Protein AF-A0A538HNA0-F1 (afdb_monomer_lite)

Secondary structure (DSSP, 8-state):
--THHHHHHHHHHHHHHHHHHTT--HHHHH----TTS--HHHHHHHHHHHHIIIIIITTTPPPS-STTHHHH-SSSS-GGGGGGS-PPPHHHHHHHHHHHHHHHHHHHTTSPPPHHHHHHHHHHHHHHHHHHHHHHHHHT---S--PPPPP----SEEEE--EEEEES--STT--GGG-S-EEEEE--EEEESSPPP--

pLDDT: mean 91.96, std 9.0, range [50.69, 98.62]

Sequence (199 aa):
MSPSEPAVALERARRRTEELLERLSDDELTRQISPVQSPLVWDLAHIAHFEELWLVRQCGGPALRTDYDDLYDAFAPARPERGRLPLLPPRAARAYMRDVRDAVLSRGDGRSLDSALVAMVVQHELQHRETMAQTLALAGLPGPDPKRPPDVAASGSVRVGGGSFTLGGAGVWSYDNEQPAHNVDLRPFRLDRALVTNG

Structure (mmCIF, N/CA/C/O backbone):
data_AF-A0A538HNA0-F1
#
_entry.id   AF-A0A538HNA0-F1
#
loop_
_atom_site.group_PDB
_atom_site.id
_atom_site.type_symbol
_atom_site.label_atom_id
_atom_site.label_alt_id
_atom_site.label_comp_id
_atom_site.label_asym_id
_atom_site.label_entity_id
_atom_site.label_seq_id
_atom_site.pdbx_PDB_ins_code
_atom_site.Cartn_x
_atom_site.Cartn_y
_atom_site.Cartn_z
_atom_site.occupancy
_atom_site.B_iso_or_equiv
_atom_site.auth_seq_id
_atom_site.auth_comp_id
_atom_site.auth_asym_id
_atom_site.auth_atom_id
_atom_site.pdbx_PDB_model_num
ATOM 1 N N . MET A 1 1 ? 18.895 9.905 9.885 1.00 52.31 1 MET A N 1
ATOM 2 C CA . MET A 1 1 ? 18.856 8.475 9.534 1.00 52.31 1 MET A CA 1
ATOM 3 C C . MET A 1 1 ? 20.192 8.108 8.926 1.00 52.31 1 MET A C 1
ATOM 5 O O . MET A 1 1 ? 20.744 8.921 8.189 1.00 52.31 1 MET A O 1
ATOM 9 N N . SER A 1 2 ? 20.741 6.954 9.295 1.00 50.69 2 SER A N 1
ATOM 10 C CA . SER A 1 2 ? 21.923 6.409 8.616 1.00 50.69 2 SER A CA 1
ATOM 11 C C . SER A 1 2 ? 21.560 6.136 7.147 1.00 50.69 2 SER A C 1
ATOM 13 O O . SER A 1 2 ? 20.430 5.708 6.899 1.00 50.69 2 SER A O 1
ATOM 15 N N . PRO A 1 3 ? 22.473 6.319 6.175 1.00 54.56 3 PRO A N 1
ATOM 16 C CA . PRO A 1 3 ? 22.230 5.975 4.769 1.00 54.56 3 PRO A CA 1
ATOM 17 C C . PRO A 1 3 ? 21.716 4.538 4.552 1.00 54.56 3 PRO A C 1
ATOM 19 O O . PRO A 1 3 ? 21.047 4.268 3.561 1.00 54.56 3 PRO A O 1
ATOM 22 N N . SER A 1 4 ? 21.980 3.626 5.495 1.00 65.69 4 SER A N 1
ATOM 23 C CA . SER A 1 4 ? 21.542 2.226 5.454 1.00 65.69 4 SER A CA 1
ATOM 24 C C . SER A 1 4 ? 20.076 1.984 5.846 1.00 65.69 4 SER A C 1
ATOM 26 O O . SER A 1 4 ? 19.509 0.967 5.454 1.00 65.69 4 SER A O 1
ATOM 28 N N . GLU A 1 5 ? 19.428 2.878 6.599 1.00 79.25 5 GLU A N 1
ATOM 29 C CA . GLU A 1 5 ? 18.053 2.653 7.086 1.00 79.25 5 GLU A CA 1
ATOM 30 C C . GLU A 1 5 ? 16.990 2.640 5.963 1.00 79.25 5 GLU A C 1
ATOM 32 O O . GLU A 1 5 ? 16.146 1.738 5.971 1.00 79.25 5 GLU A O 1
ATOM 37 N N . PRO A 1 6 ? 17.025 3.553 4.966 1.00 85.38 6 PRO A N 1
ATOM 38 C CA . PRO A 1 6 ? 16.109 3.534 3.820 1.00 85.38 6 PRO A CA 1
ATOM 39 C C . PRO A 1 6 ? 16.191 2.248 2.985 1.00 85.38 6 PRO A C 1
ATOM 41 O O . PRO A 1 6 ? 15.161 1.651 2.668 1.00 85.38 6 PRO A O 1
ATOM 44 N N . ALA A 1 7 ? 17.409 1.794 2.670 1.00 87.75 7 ALA A N 1
ATOM 45 C CA . ALA A 1 7 ? 17.635 0.578 1.888 1.00 87.75 7 ALA A CA 1
ATOM 46 C C . ALA A 1 7 ? 17.083 -0.660 2.611 1.00 87.75 7 ALA A C 1
ATOM 48 O O . ALA A 1 7 ? 16.313 -1.429 2.036 1.00 87.75 7 ALA A O 1
ATOM 49 N N . VAL A 1 8 ? 17.366 -0.785 3.913 1.00 90.00 8 VAL A N 1
ATOM 50 C CA . VAL A 1 8 ? 16.848 -1.880 4.748 1.00 90.00 8 VAL A CA 1
ATOM 51 C C . VAL A 1 8 ? 15.315 -1.879 4.800 1.00 90.00 8 VAL A C 1
ATOM 53 O O . VAL A 1 8 ? 14.695 -2.947 4.787 1.00 90.00 8 VAL A O 1
ATOM 56 N N . ALA A 1 9 ? 14.674 -0.706 4.852 1.00 93.25 9 ALA A N 1
ATOM 57 C CA . ALA A 1 9 ? 13.215 -0.609 4.847 1.00 93.25 9 ALA A CA 1
ATOM 58 C C . ALA A 1 9 ? 12.607 -1.086 3.515 1.00 93.25 9 ALA A C 1
ATOM 60 O O . ALA A 1 9 ? 11.674 -1.895 3.530 1.00 93.25 9 ALA A O 1
ATOM 61 N N . LEU A 1 10 ? 13.173 -0.649 2.385 1.00 95.62 10 LEU A N 1
ATOM 62 C CA . LEU A 1 10 ? 12.769 -1.067 1.038 1.00 95.62 10 LEU A CA 1
ATOM 63 C C . LEU A 1 10 ? 12.961 -2.575 0.826 1.00 95.62 10 LEU A C 1
ATOM 65 O O . LEU A 1 10 ? 12.067 -3.262 0.326 1.00 95.62 10 LEU A O 1
ATOM 69 N N . GLU A 1 11 ? 14.110 -3.123 1.222 1.00 95.06 11 GLU A N 1
ATOM 70 C CA . GLU A 1 11 ? 14.390 -4.563 1.148 1.00 95.06 11 GLU A CA 1
ATOM 71 C C . GLU A 1 11 ? 13.411 -5.375 1.995 1.00 95.06 11 GLU A C 1
ATOM 73 O O . GLU A 1 11 ? 12.880 -6.391 1.545 1.00 95.06 11 GLU A O 1
ATOM 78 N N . ARG A 1 12 ? 13.120 -4.915 3.218 1.00 95.81 12 ARG A N 1
ATOM 79 C CA . ARG A 1 12 ? 12.166 -5.587 4.105 1.00 95.81 12 ARG A CA 1
ATOM 80 C C . ARG A 1 12 ? 10.750 -5.587 3.530 1.00 95.81 12 ARG A C 1
ATOM 82 O O . ARG A 1 12 ? 10.053 -6.588 3.705 1.00 95.81 12 ARG A O 1
ATOM 89 N N . ALA A 1 13 ? 10.314 -4.493 2.905 1.00 97.31 13 ALA A N 1
ATOM 90 C CA . ALA A 1 13 ? 9.019 -4.427 2.231 1.00 97.31 13 ALA A CA 1
ATOM 91 C C . ALA A 1 13 ? 8.968 -5.417 1.059 1.00 97.31 13 ALA A C 1
ATOM 93 O O . ALA A 1 13 ? 8.099 -6.291 1.050 1.00 97.31 13 ALA A O 1
ATOM 94 N N . ARG A 1 14 ? 9.977 -5.381 0.177 1.00 97.81 14 ARG A N 1
ATOM 95 C CA . ARG A 1 14 ? 10.075 -6.275 -0.985 1.00 97.81 14 ARG A CA 1
ATOM 96 C C . ARG A 1 14 ? 10.073 -7.744 -0.612 1.00 97.81 14 ARG A C 1
ATOM 98 O O . ARG A 1 14 ? 9.277 -8.512 -1.142 1.00 97.81 14 ARG A O 1
ATOM 105 N N . ARG A 1 15 ? 10.909 -8.127 0.353 1.00 96.69 15 ARG A N 1
ATOM 106 C CA . ARG A 1 15 ? 10.983 -9.514 0.814 1.00 96.69 15 ARG A CA 1
ATOM 107 C C . ARG A 1 15 ? 9.620 -10.009 1.303 1.00 96.69 15 ARG A C 1
ATOM 109 O O . ARG A 1 15 ? 9.205 -11.103 0.956 1.00 96.69 15 ARG A O 1
ATOM 116 N N . ARG A 1 16 ? 8.884 -9.182 2.052 1.00 95.38 16 ARG A N 1
ATOM 117 C CA . ARG A 1 16 ? 7.538 -9.521 2.544 1.00 95.38 16 ARG A CA 1
ATOM 118 C C . ARG A 1 16 ? 6.491 -9.647 1.437 1.00 95.38 16 ARG A C 1
ATOM 120 O O . ARG A 1 16 ? 5.514 -10.375 1.630 1.00 95.38 16 ARG A O 1
ATOM 127 N N . THR A 1 17 ? 6.644 -8.902 0.344 1.00 97.12 17 THR A N 1
ATOM 128 C CA . THR A 1 17 ? 5.817 -9.029 -0.863 1.00 97.12 17 THR A CA 1
ATOM 129 C C . THR A 1 17 ? 6.110 -10.345 -1.581 1.00 97.12 17 THR A C 1
ATOM 131 O O . THR A 1 17 ? 5.184 -11.073 -1.924 1.00 97.12 17 THR A O 1
ATOM 134 N N . GLU A 1 18 ? 7.387 -10.690 -1.753 1.00 95.75 18 GLU A N 1
ATOM 135 C CA . GLU A 1 18 ? 7.807 -11.934 -2.410 1.00 95.75 18 GLU A CA 1
ATOM 136 C C . GLU A 1 18 ? 7.424 -13.179 -1.597 1.00 95.75 18 GLU A C 1
ATOM 138 O O . GLU A 1 18 ? 6.819 -14.095 -2.150 1.00 95.75 18 GLU A O 1
ATOM 143 N N . GLU A 1 19 ? 7.675 -13.175 -0.282 1.00 95.00 19 GLU A N 1
ATOM 144 C CA . GLU A 1 19 ? 7.288 -14.244 0.658 1.00 95.00 19 GLU A CA 1
ATOM 145 C C . GLU A 1 19 ? 5.781 -14.560 0.586 1.00 95.00 19 GLU A C 1
ATOM 147 O O . GLU A 1 19 ? 5.378 -15.714 0.714 1.00 95.00 19 GLU A O 1
ATOM 152 N N . LEU A 1 20 ? 4.932 -13.546 0.365 1.00 95.25 20 LEU A N 1
ATOM 153 C CA . LEU A 1 20 ? 3.478 -13.725 0.270 1.00 95.25 20 LEU A CA 1
ATOM 154 C C . LEU A 1 20 ? 3.062 -14.533 -0.971 1.00 95.25 20 LEU A C 1
ATOM 156 O O . LEU A 1 20 ? 2.023 -15.186 -0.956 1.00 95.25 20 LEU A O 1
ATOM 160 N N . LEU A 1 21 ? 3.854 -14.471 -2.041 1.00 95.12 21 LEU A N 1
ATOM 161 C CA . LEU A 1 21 ? 3.502 -14.995 -3.362 1.00 95.12 21 LEU A CA 1
ATOM 162 C C . LEU A 1 21 ? 4.385 -16.168 -3.806 1.00 95.12 21 LEU A C 1
ATOM 164 O O . LEU A 1 21 ? 4.166 -16.722 -4.881 1.00 95.12 21 LEU A O 1
ATOM 168 N N . GLU A 1 22 ? 5.380 -16.546 -3.002 1.00 92.94 22 GLU A N 1
ATOM 169 C CA . GLU A 1 22 ? 6.375 -17.579 -3.318 1.00 92.94 22 GLU A CA 1
ATOM 170 C C . GLU A 1 22 ? 5.742 -18.936 -3.659 1.00 92.94 22 GLU A C 1
ATOM 172 O O . GLU A 1 22 ? 6.232 -19.655 -4.526 1.00 92.94 22 GLU A O 1
ATOM 177 N N . ARG A 1 23 ? 4.630 -19.280 -2.997 1.00 91.81 23 ARG A N 1
ATOM 178 C CA . ARG A 1 23 ? 3.960 -20.584 -3.136 1.00 91.81 23 ARG A CA 1
ATOM 179 C C . ARG A 1 23 ? 2.958 -20.655 -4.290 1.00 91.81 23 ARG A C 1
ATOM 181 O O . ARG A 1 23 ? 2.337 -21.699 -4.461 1.00 91.81 23 ARG A O 1
ATOM 188 N N . LEU A 1 24 ? 2.765 -19.565 -5.030 1.00 95.62 24 LEU A N 1
ATOM 189 C CA . LEU A 1 24 ? 1.743 -19.473 -6.070 1.00 95.62 24 LEU A CA 1
ATOM 190 C C . LEU A 1 24 ? 2.321 -19.784 -7.449 1.00 95.62 24 LEU A C 1
ATOM 192 O O . LEU A 1 24 ? 3.428 -19.366 -7.797 1.00 95.62 24 LEU A O 1
ATOM 196 N N . SER A 1 25 ? 1.530 -20.487 -8.247 1.00 96.19 25 SER A N 1
ATOM 197 C CA . SER A 1 25 ? 1.778 -20.721 -9.666 1.00 96.19 25 SER A CA 1
ATOM 198 C C . SER A 1 25 ? 1.574 -19.453 -10.502 1.00 96.19 25 SER A C 1
ATOM 200 O O . SER A 1 25 ? 0.893 -18.508 -10.100 1.00 96.19 25 SER A O 1
ATOM 202 N N . ASP A 1 26 ? 2.125 -19.445 -11.716 1.00 96.88 26 ASP A N 1
ATOM 203 C CA . ASP A 1 26 ? 1.940 -18.329 -12.648 1.00 96.88 26 ASP A CA 1
ATOM 204 C C . ASP A 1 26 ? 0.460 -18.131 -13.038 1.00 96.88 26 ASP A C 1
ATOM 206 O O . ASP A 1 26 ? 0.007 -16.992 -13.184 1.00 96.88 26 ASP A O 1
ATOM 210 N N . ASP A 1 27 ? -0.323 -19.212 -13.124 1.00 96.38 27 ASP A N 1
ATOM 211 C CA . ASP A 1 27 ? -1.769 -19.153 -13.383 1.00 96.38 27 ASP A CA 1
ATOM 212 C C . ASP A 1 27 ? -2.524 -18.473 -12.230 1.00 96.38 27 ASP A C 1
ATOM 214 O O . ASP A 1 27 ? -3.411 -17.647 -12.452 1.00 96.38 27 ASP A O 1
ATOM 218 N N . GLU A 1 28 ? -2.149 -18.760 -10.980 1.00 96.75 28 GLU A N 1
ATOM 219 C CA . GLU A 1 28 ? -2.733 -18.100 -9.805 1.00 96.75 28 GLU A CA 1
ATOM 220 C C . GLU A 1 28 ? -2.367 -16.613 -9.740 1.00 96.75 28 GLU A C 1
ATOM 222 O O . GLU A 1 28 ? -3.200 -15.792 -9.357 1.00 96.75 28 GLU A O 1
ATOM 227 N N . LEU A 1 29 ? -1.151 -16.243 -10.156 1.00 97.50 29 LEU A N 1
ATOM 228 C CA . LEU A 1 29 ? -0.700 -14.848 -10.171 1.00 97.50 29 LEU A CA 1
ATOM 229 C C . LEU A 1 29 ? -1.386 -14.007 -11.254 1.00 97.50 29 LEU A C 1
ATOM 231 O O . LEU A 1 29 ? -1.581 -12.801 -11.075 1.00 97.50 29 LEU A O 1
ATOM 235 N N . THR A 1 30 ? -1.728 -14.624 -12.383 1.00 97.06 30 THR A N 1
ATOM 236 C CA . THR A 1 30 ? -2.293 -13.939 -13.558 1.00 97.06 30 THR A CA 1
ATOM 237 C C . THR A 1 30 ? -3.818 -13.904 -13.561 1.00 97.06 30 THR A C 1
ATOM 239 O O . THR A 1 30 ? -4.418 -13.037 -14.201 1.00 97.06 30 THR A O 1
ATOM 242 N N . ARG A 1 31 ? -4.474 -14.800 -12.820 1.00 95.88 31 ARG A N 1
ATOM 243 C CA . ARG A 1 31 ? -5.933 -14.866 -12.754 1.00 95.88 31 ARG A CA 1
ATOM 244 C C . ARG A 1 31 ? -6.526 -13.706 -11.949 1.00 95.88 31 ARG A C 1
ATOM 246 O O . ARG A 1 31 ? -6.177 -13.468 -10.796 1.00 95.88 31 ARG A O 1
ATOM 253 N N . GLN A 1 32 ? -7.541 -13.054 -12.516 1.00 96.94 32 GLN A N 1
ATOM 254 C CA . GLN A 1 32 ? -8.404 -12.150 -11.759 1.00 96.94 32 GLN A CA 1
ATOM 255 C C . GLN A 1 32 ? -9.461 -12.948 -10.984 1.00 96.94 32 GLN A C 1
ATOM 257 O O . GLN A 1 32 ? -10.380 -13.520 -11.567 1.00 96.94 32 GLN A O 1
ATOM 262 N N . ILE A 1 33 ? -9.326 -12.996 -9.659 1.00 94.56 33 ILE A N 1
ATOM 263 C CA . ILE A 1 33 ? -10.219 -13.766 -8.777 1.00 94.56 33 ILE A CA 1
ATOM 264 C C . ILE A 1 33 ? -11.566 -13.066 -8.570 1.00 94.56 33 ILE A C 1
ATOM 266 O O . ILE A 1 33 ? -12.606 -13.719 -8.510 1.00 94.56 33 ILE A O 1
ATOM 270 N N . SER A 1 34 ? -11.545 -11.739 -8.449 1.00 94.94 34 SER A N 1
ATOM 271 C CA . SER A 1 34 ? -12.705 -10.915 -8.113 1.00 94.94 34 SER A CA 1
ATOM 272 C C . SER A 1 34 ? -12.667 -9.610 -8.911 1.00 94.94 34 SER A C 1
ATOM 274 O O . SER A 1 34 ? -11.585 -9.046 -9.060 1.00 94.94 34 SER A O 1
ATOM 276 N N . PRO A 1 35 ? -13.809 -9.077 -9.388 1.00 94.75 35 PRO A N 1
ATOM 277 C CA . PRO A 1 35 ? -13.839 -7.815 -10.134 1.00 94.75 35 PRO A CA 1
ATOM 278 C C . PRO A 1 35 ? -13.400 -6.607 -9.293 1.00 94.75 35 PRO A C 1
ATOM 280 O O . PRO A 1 35 ? -12.994 -5.588 -9.846 1.00 94.75 35 PRO A O 1
ATOM 283 N N . VAL A 1 36 ? -13.455 -6.707 -7.960 1.00 95.25 36 VAL A N 1
ATOM 284 C CA . VAL A 1 36 ? -12.986 -5.644 -7.056 1.00 95.25 36 VAL A CA 1
ATOM 285 C C . VAL A 1 36 ? -11.508 -5.777 -6.687 1.00 95.25 36 VAL A C 1
ATOM 287 O O . VAL A 1 36 ? -11.011 -4.948 -5.932 1.00 95.25 36 VAL A O 1
ATOM 290 N N . GLN A 1 37 ? -10.795 -6.780 -7.206 1.00 96.94 37 GLN A N 1
ATOM 291 C CA . GLN A 1 37 ? -9.358 -6.981 -7.000 1.00 96.94 37 GLN A CA 1
ATOM 292 C C . GLN A 1 37 ? -8.627 -7.082 -8.343 1.00 96.94 37 GLN A C 1
ATOM 294 O O . GLN A 1 37 ? -9.211 -7.475 -9.355 1.00 96.94 37 GLN A O 1
ATOM 299 N N . SER A 1 38 ? -7.345 -6.725 -8.366 1.00 97.56 38 SER A N 1
ATOM 300 C CA . SER A 1 38 ? -6.492 -6.943 -9.540 1.00 97.56 38 SER A CA 1
ATOM 301 C C . SER A 1 38 ? -5.985 -8.395 -9.572 1.00 97.56 38 SER A C 1
ATOM 303 O O . SER A 1 38 ? -5.963 -9.058 -8.531 1.00 97.56 38 SER A O 1
ATOM 305 N N . PRO A 1 39 ? -5.533 -8.907 -10.731 1.00 97.94 39 PRO A N 1
ATOM 306 C CA . PRO A 1 39 ? -4.567 -10.004 -10.747 1.00 97.94 39 PRO A CA 1
ATOM 307 C C . PRO A 1 39 ? -3.339 -9.660 -9.896 1.00 97.94 39 PRO A C 1
ATOM 309 O O . PRO A 1 39 ? -2.845 -8.536 -9.972 1.00 97.94 39 PRO A O 1
ATOM 312 N N . LEU A 1 40 ? -2.798 -10.621 -9.146 1.00 98.06 40 LEU A N 1
ATOM 313 C CA . LEU A 1 40 ? -1.645 -10.391 -8.258 1.00 98.06 40 LEU A CA 1
ATOM 314 C C . LEU A 1 40 ? -0.408 -9.898 -9.029 1.00 98.06 40 LEU A C 1
ATOM 316 O O . LEU A 1 40 ? 0.369 -9.088 -8.530 1.00 98.06 40 LEU A O 1
ATOM 320 N N . VAL A 1 41 ? -0.239 -10.347 -10.277 1.00 98.12 41 VAL A N 1
ATOM 321 C CA . VAL A 1 41 ? 0.841 -9.879 -11.157 1.00 98.12 41 VAL A CA 1
ATOM 322 C C . VAL A 1 41 ? 0.702 -8.401 -11.543 1.00 98.12 41 VAL A C 1
ATOM 324 O O . VAL A 1 41 ? 1.714 -7.741 -11.780 1.00 98.12 41 VAL A O 1
ATOM 327 N N . TRP A 1 42 ? -0.525 -7.862 -11.572 1.00 98.38 42 TRP A N 1
ATOM 328 C CA . TRP A 1 42 ? -0.745 -6.429 -11.767 1.00 98.38 42 TRP A CA 1
ATOM 329 C C . TRP A 1 42 ? -0.227 -5.651 -10.557 1.00 98.38 42 TRP A C 1
ATOM 331 O O . TRP A 1 42 ? 0.510 -4.690 -10.744 1.00 98.38 42 TRP A O 1
ATOM 341 N N . ASP A 1 43 ? -0.532 -6.098 -9.331 1.00 98.31 43 ASP A N 1
ATOM 342 C CA . ASP A 1 43 ? -0.032 -5.459 -8.106 1.00 98.31 43 ASP A CA 1
ATOM 343 C C . ASP A 1 43 ? 1.506 -5.491 -8.031 1.00 98.31 43 ASP A C 1
ATOM 345 O O . ASP A 1 43 ? 2.116 -4.476 -7.707 1.00 98.31 43 ASP A O 1
ATOM 349 N N . LEU A 1 44 ? 2.154 -6.603 -8.410 1.00 97.88 44 LEU A N 1
ATOM 350 C CA . LEU A 1 44 ? 3.623 -6.699 -8.467 1.00 97.88 44 LEU A CA 1
ATOM 351 C C . LEU A 1 44 ? 4.255 -5.657 -9.398 1.00 97.88 44 LEU A C 1
ATOM 353 O O . LEU A 1 44 ? 5.199 -4.960 -9.020 1.00 97.88 44 LEU A O 1
ATOM 357 N N . ALA A 1 45 ? 3.748 -5.563 -10.626 1.00 98.00 45 ALA A N 1
ATOM 358 C CA . ALA A 1 45 ? 4.269 -4.618 -11.604 1.00 98.00 45 ALA A CA 1
ATOM 359 C C . ALA A 1 45 ? 3.909 -3.166 -11.249 1.00 98.00 45 ALA A C 1
ATOM 361 O O . ALA A 1 45 ? 4.730 -2.275 -11.450 1.00 98.00 45 ALA A O 1
ATOM 362 N N . HIS A 1 46 ? 2.740 -2.934 -10.646 1.00 98.44 46 HIS A N 1
ATOM 363 C CA . HIS A 1 46 ? 2.342 -1.627 -10.128 1.00 98.44 46 HIS A CA 1
ATOM 364 C C . HIS A 1 46 ? 3.247 -1.147 -8.986 1.00 98.44 46 HIS A C 1
ATOM 366 O O . HIS A 1 46 ? 3.652 0.011 -8.981 1.00 98.44 46 HIS A O 1
ATOM 372 N N . ILE A 1 47 ? 3.626 -2.026 -8.053 1.00 98.56 47 ILE A N 1
ATOM 373 C CA . ILE A 1 47 ? 4.597 -1.701 -6.996 1.00 98.56 47 ILE A CA 1
ATOM 374 C C . ILE A 1 47 ? 5.925 -1.230 -7.608 1.00 98.56 47 ILE A C 1
ATOM 376 O O . ILE A 1 47 ? 6.466 -0.210 -7.185 1.00 98.56 47 ILE A O 1
ATOM 380 N N . ALA A 1 48 ? 6.441 -1.944 -8.616 1.00 98.00 48 ALA A N 1
ATOM 381 C CA . ALA A 1 48 ? 7.664 -1.540 -9.314 1.00 98.00 48 ALA A CA 1
ATOM 382 C C . ALA A 1 48 ? 7.505 -0.189 -10.021 1.00 98.00 48 ALA A C 1
ATOM 384 O O . ALA A 1 48 ? 8.368 0.675 -9.895 1.00 98.00 48 ALA A O 1
ATOM 385 N N . HIS A 1 49 ? 6.391 0.003 -10.727 1.00 98.00 49 HIS A N 1
ATOM 386 C CA . HIS A 1 49 ? 6.096 1.239 -11.445 1.00 98.00 49 HIS A CA 1
ATOM 387 C C . HIS A 1 49 ? 6.006 2.449 -10.511 1.00 98.00 49 HIS A C 1
ATOM 389 O O . HIS A 1 49 ? 6.619 3.484 -10.774 1.00 98.00 49 HIS A O 1
ATOM 395 N N . PHE A 1 50 ? 5.332 2.297 -9.370 1.00 98.19 50 PHE A N 1
ATOM 396 C CA . PHE A 1 50 ? 5.243 3.337 -8.350 1.00 98.19 50 PHE A CA 1
ATOM 397 C C . PHE A 1 50 ? 6.615 3.650 -7.730 1.00 98.19 50 PHE A C 1
ATOM 399 O O . PHE A 1 50 ? 6.981 4.818 -7.589 1.00 98.19 50 PHE A O 1
ATOM 406 N N . GLU A 1 51 ? 7.413 2.628 -7.400 1.00 98.06 51 GLU A N 1
ATOM 407 C CA . GLU A 1 51 ? 8.779 2.813 -6.892 1.00 98.06 51 GLU A CA 1
ATOM 408 C C . GLU A 1 51 ? 9.672 3.551 -7.908 1.00 98.06 51 GLU A C 1
ATOM 410 O O . GLU A 1 51 ? 10.377 4.494 -7.538 1.00 98.06 51 GLU A O 1
ATOM 415 N N . GLU A 1 52 ? 9.601 3.185 -9.191 1.00 96.69 52 GLU A N 1
ATOM 416 C CA . GLU A 1 52 ? 10.320 3.866 -10.272 1.00 96.69 52 GLU A CA 1
ATOM 417 C C . GLU A 1 52 ? 9.911 5.338 -10.373 1.00 96.69 52 GLU A C 1
ATOM 419 O O . GLU A 1 52 ? 10.768 6.229 -10.419 1.00 96.69 52 GLU A O 1
ATOM 424 N N . 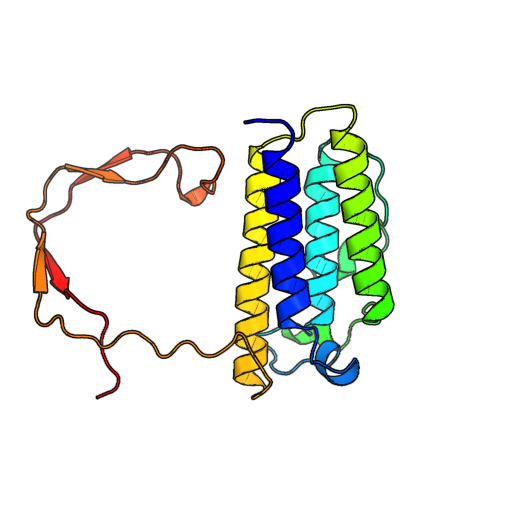LEU A 1 53 ? 8.603 5.603 -10.395 1.00 96.06 53 LEU A N 1
ATOM 425 C CA . LEU A 1 53 ? 8.061 6.948 -10.525 1.00 96.06 53 LEU A CA 1
ATOM 426 C C . LEU A 1 53 ? 8.617 7.877 -9.441 1.00 96.06 53 LEU A C 1
ATOM 428 O O . LEU A 1 53 ? 9.113 8.964 -9.749 1.00 96.06 53 LEU A O 1
ATOM 432 N N . TRP A 1 54 ? 8.590 7.433 -8.185 1.00 96.12 54 TRP A N 1
ATOM 433 C CA . TRP A 1 54 ? 8.908 8.297 -7.050 1.00 96.12 54 TRP A CA 1
ATOM 434 C C . TRP A 1 54 ? 10.380 8.301 -6.651 1.00 96.12 54 TRP A C 1
ATOM 436 O O . TRP A 1 54 ? 10.886 9.351 -6.264 1.00 96.12 54 TRP A O 1
ATOM 446 N N . LEU A 1 55 ? 11.094 7.176 -6.753 1.00 95.31 55 LEU A N 1
ATOM 447 C CA . LEU A 1 55 ? 12.491 7.096 -6.303 1.00 95.31 55 LEU A CA 1
ATOM 448 C C . LEU A 1 55 ? 13.512 7.195 -7.438 1.00 95.31 55 LEU A C 1
ATOM 450 O O . LEU A 1 55 ? 14.671 7.539 -7.178 1.00 95.31 55 LEU A O 1
ATOM 454 N N . VAL A 1 56 ? 13.098 6.983 -8.690 1.00 94.19 56 VAL A N 1
ATOM 455 C CA . VAL A 1 56 ? 13.963 7.169 -9.862 1.00 94.19 56 VAL A CA 1
ATOM 456 C C . VAL A 1 56 ? 13.604 8.460 -10.588 1.00 94.19 56 VAL A C 1
ATOM 458 O O . VAL A 1 56 ? 14.397 9.407 -10.564 1.00 94.19 56 VAL A O 1
ATOM 461 N N . ARG A 1 57 ? 12.413 8.525 -11.197 1.00 93.81 57 ARG A N 1
ATOM 462 C CA . ARG A 1 57 ? 12.018 9.608 -12.115 1.00 93.81 57 ARG A CA 1
ATOM 463 C C . ARG A 1 57 ? 11.895 10.947 -11.395 1.00 93.81 57 ARG A C 1
ATOM 465 O O . ARG A 1 57 ? 12.567 11.904 -11.777 1.00 93.81 57 ARG A O 1
ATOM 472 N N . GLN A 1 58 ? 11.130 11.005 -10.305 1.00 92.44 58 GLN A N 1
ATOM 473 C CA . GLN A 1 58 ? 10.941 12.245 -9.543 1.00 92.44 58 GLN A CA 1
ATOM 474 C C . GLN A 1 58 ? 12.235 12.743 -8.876 1.00 92.44 58 GLN A C 1
ATOM 476 O O . GLN A 1 58 ? 12.408 13.938 -8.642 1.00 92.44 58 GLN A O 1
ATOM 481 N N . CYS A 1 59 ? 13.200 11.848 -8.657 1.00 89.12 59 CYS A N 1
ATOM 482 C CA . CYS A 1 59 ? 14.539 12.187 -8.175 1.00 89.12 59 CYS A CA 1
ATOM 483 C C . CYS A 1 59 ? 15.505 12.634 -9.298 1.00 89.12 59 CYS A C 1
ATOM 485 O O . CYS A 1 59 ? 16.706 12.804 -9.048 1.00 89.12 59 CYS A O 1
ATOM 487 N N . GLY A 1 60 ? 15.025 12.793 -10.537 1.00 88.75 60 GLY A N 1
ATOM 488 C CA . GLY A 1 60 ? 15.803 13.220 -11.706 1.00 88.75 60 GLY A CA 1
ATOM 489 C C . GLY A 1 60 ? 16.595 12.102 -12.394 1.00 88.75 60 GLY A C 1
ATOM 490 O O . GLY A 1 60 ? 17.584 12.382 -13.069 1.00 88.75 60 GLY A O 1
ATOM 491 N N . GLY A 1 61 ? 16.244 10.835 -12.164 1.00 88.94 61 GLY A N 1
ATOM 492 C CA . GLY A 1 61 ? 16.762 9.694 -12.925 1.00 88.94 61 GLY A CA 1
ATOM 493 C C . GLY A 1 61 ? 16.001 9.476 -14.241 1.00 88.94 61 GLY A C 1
ATOM 494 O O . GLY A 1 61 ? 14.874 9.954 -14.380 1.00 88.94 61 GLY A O 1
ATOM 495 N N . PRO A 1 62 ? 16.594 8.761 -15.215 1.00 92.31 62 PRO A N 1
ATOM 496 C CA . PRO A 1 62 ? 15.885 8.382 -16.432 1.00 92.31 62 PRO A CA 1
ATOM 497 C C . PRO A 1 62 ? 14.780 7.368 -16.110 1.00 92.31 62 PRO A C 1
ATOM 499 O O . PRO A 1 62 ? 14.952 6.525 -15.232 1.00 92.31 62 PRO A O 1
ATOM 502 N N . ALA A 1 63 ? 13.665 7.435 -16.838 1.00 92.69 63 ALA A N 1
ATOM 503 C CA . ALA A 1 63 ? 12.665 6.374 -16.798 1.00 92.69 63 ALA A CA 1
ATOM 504 C C . ALA A 1 63 ? 13.276 5.070 -17.334 1.00 92.69 63 ALA A C 1
ATOM 506 O O . ALA A 1 63 ? 13.959 5.078 -18.362 1.00 92.69 63 ALA A O 1
ATOM 507 N N . LEU A 1 64 ? 13.028 3.965 -16.637 1.00 93.50 64 LEU A N 1
ATOM 508 C CA . LEU A 1 64 ? 13.390 2.623 -17.074 1.00 93.50 64 LEU A CA 1
ATOM 509 C C . LEU A 1 64 ? 12.367 2.125 -18.093 1.00 93.50 64 LEU A C 1
ATOM 511 O O . LEU A 1 64 ? 12.766 1.556 -19.109 1.00 93.50 64 LEU A O 1
ATOM 515 N N . ARG A 1 65 ? 11.066 2.327 -17.826 1.00 89.12 65 ARG A N 1
ATOM 516 C CA . ARG A 1 65 ? 9.963 1.842 -18.672 1.00 89.12 65 ARG A CA 1
ATOM 517 C C . ARG A 1 65 ? 8.809 2.836 -18.724 1.00 89.12 65 ARG A C 1
ATOM 519 O O . ARG A 1 65 ? 8.038 2.958 -17.783 1.00 89.12 65 ARG A O 1
ATOM 526 N N . THR A 1 66 ? 8.663 3.520 -19.856 1.00 90.94 66 THR A N 1
ATOM 527 C CA . THR A 1 66 ? 7.530 4.428 -20.108 1.00 90.94 66 THR A CA 1
ATOM 528 C C . THR A 1 66 ? 6.353 3.734 -20.787 1.00 90.94 66 THR A C 1
ATOM 530 O O . THR A 1 66 ? 5.225 4.198 -20.693 1.00 90.94 66 THR A O 1
ATOM 533 N N . ASP A 1 67 ? 6.582 2.595 -21.441 1.00 91.25 67 ASP A N 1
ATOM 534 C CA . ASP A 1 67 ? 5.549 1.770 -22.084 1.00 91.25 67 ASP A CA 1
ATOM 535 C C . ASP A 1 67 ? 4.603 1.079 -21.083 1.00 91.25 67 ASP A C 1
ATOM 537 O O . ASP A 1 67 ? 3.633 0.433 -21.470 1.00 91.25 67 ASP A O 1
ATOM 541 N N . TYR A 1 68 ? 4.885 1.231 -19.792 1.00 91.88 68 TYR A N 1
ATOM 542 C CA . TYR A 1 68 ? 4.124 0.707 -18.664 1.00 91.88 68 TYR A CA 1
ATOM 543 C C . TYR A 1 68 ? 3.236 1.750 -17.983 1.00 91.88 68 TYR A C 1
ATOM 545 O O . TYR A 1 68 ? 2.399 1.361 -17.166 1.00 91.88 68 TYR A O 1
ATOM 553 N N . ASP A 1 69 ? 3.390 3.034 -18.332 1.00 91.81 69 ASP A N 1
ATOM 554 C CA . ASP A 1 69 ? 2.739 4.149 -17.638 1.00 91.81 69 ASP A CA 1
ATOM 555 C C . ASP A 1 69 ? 1.213 3.996 -17.626 1.00 91.81 69 ASP A C 1
ATOM 557 O O . ASP A 1 69 ? 0.619 4.059 -16.559 1.00 91.81 69 ASP A O 1
ATOM 561 N N . ASP A 1 70 ? 0.585 3.661 -18.755 1.00 91.94 70 ASP A N 1
ATOM 562 C CA . ASP A 1 70 ? -0.877 3.494 -18.811 1.00 91.94 70 ASP A CA 1
ATOM 563 C C . ASP A 1 70 ? -1.361 2.155 -18.223 1.00 91.94 70 ASP A C 1
ATOM 565 O O . ASP A 1 70 ? -2.486 2.038 -17.734 1.00 91.94 70 ASP A O 1
ATOM 569 N N . LEU A 1 71 ? -0.524 1.114 -18.288 1.00 92.75 71 LEU A N 1
ATOM 570 C CA . LEU A 1 71 ? -0.903 -0.256 -17.923 1.00 92.75 71 LEU A CA 1
ATOM 571 C C . LEU A 1 71 ? -0.965 -0.452 -16.404 1.00 92.75 71 LEU A C 1
ATOM 573 O O . LEU A 1 71 ? -1.810 -1.198 -15.892 1.00 92.75 71 LEU A O 1
ATOM 577 N N . TYR A 1 72 ? -0.045 0.208 -15.703 1.00 95.56 72 TYR A N 1
ATOM 578 C CA . TYR A 1 72 ? 0.130 0.098 -14.262 1.00 95.56 72 TYR A CA 1
ATOM 579 C C . TYR A 1 72 ? -0.167 1.400 -13.522 1.00 95.56 72 TYR A C 1
ATOM 581 O O . TYR A 1 72 ? 0.028 1.450 -12.312 1.00 95.56 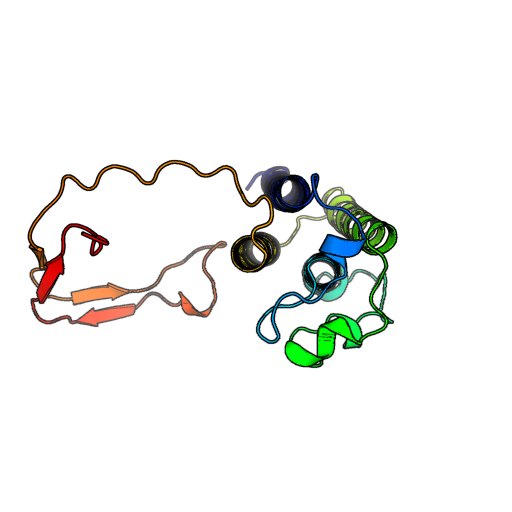72 TYR A O 1
ATOM 589 N N . ASP A 1 73 ? -0.720 2.417 -14.184 1.00 91.62 73 ASP A N 1
ATOM 590 C CA . ASP A 1 73 ? -1.388 3.510 -13.483 1.00 91.62 73 ASP A CA 1
ATOM 591 C C . ASP A 1 73 ? -2.582 2.953 -12.688 1.00 91.62 73 ASP A C 1
ATOM 593 O O . ASP A 1 73 ? -3.411 2.206 -13.205 1.00 91.62 73 ASP A O 1
ATOM 597 N N . ALA A 1 74 ? -2.693 3.293 -11.405 1.00 79.88 74 ALA A N 1
ATOM 598 C CA . ALA A 1 74 ? -3.833 2.876 -10.596 1.00 79.88 74 ALA A CA 1
ATOM 599 C C . ALA A 1 74 ? -5.144 3.582 -10.994 1.00 79.88 74 ALA A C 1
ATOM 601 O O . ALA A 1 74 ? -6.214 3.053 -10.673 1.00 79.88 74 ALA A O 1
ATOM 602 N N . PHE A 1 75 ? -5.070 4.734 -11.671 1.00 82.38 75 PHE A N 1
ATOM 603 C CA . PHE A 1 75 ? -6.216 5.569 -12.035 1.00 82.38 75 PHE A CA 1
ATOM 604 C C . PHE A 1 75 ? -6.796 5.269 -13.420 1.00 82.38 75 PHE A C 1
ATOM 606 O O . PHE A 1 75 ? -7.980 5.535 -13.626 1.00 82.38 75 PHE A O 1
ATOM 613 N N . ALA A 1 76 ? -6.013 4.718 -14.354 1.00 83.69 76 ALA A N 1
ATOM 614 C CA . ALA A 1 76 ? -6.473 4.516 -15.729 1.00 83.69 76 ALA A CA 1
ATOM 615 C C . ALA A 1 76 ? -7.278 3.212 -15.926 1.00 83.69 76 ALA A C 1
ATOM 617 O O . ALA A 1 76 ? -8.452 3.297 -16.296 1.00 83.69 76 ALA A O 1
ATOM 618 N N . PRO A 1 77 ? -6.752 2.003 -15.646 1.00 87.44 77 PRO A N 1
ATOM 619 C CA . PRO A 1 77 ? -7.508 0.773 -15.800 1.00 87.44 77 PRO A CA 1
ATOM 620 C C . PRO A 1 77 ? -8.330 0.494 -14.541 1.00 87.44 77 PRO A C 1
ATOM 622 O O . PRO A 1 77 ? -7.792 0.227 -13.451 1.00 87.44 77 PRO A O 1
ATOM 625 N N . ALA A 1 78 ? -9.654 0.475 -14.701 1.00 92.44 78 ALA A N 1
ATOM 626 C CA . ALA A 1 78 ? -10.562 0.079 -13.636 1.00 92.44 78 ALA A CA 1
ATOM 627 C C . ALA A 1 78 ? -10.271 -1.367 -13.204 1.00 92.44 78 ALA A C 1
ATOM 629 O O . ALA A 1 78 ? -9.984 -2.233 -14.033 1.00 92.44 78 ALA A O 1
ATOM 630 N N . ARG A 1 79 ? -10.377 -1.665 -11.899 1.00 93.94 79 ARG A N 1
ATOM 631 C CA . ARG A 1 79 ? -10.077 -3.011 -11.368 1.00 93.94 79 ARG A CA 1
ATOM 632 C C . ARG A 1 79 ? -10.737 -4.151 -12.163 1.00 93.94 79 ARG A C 1
ATOM 634 O O . ARG A 1 79 ? -9.999 -5.066 -12.523 1.00 93.94 79 ARG A O 1
ATOM 641 N N . PRO A 1 80 ? -12.035 -4.099 -12.531 1.00 96.00 80 PRO A N 1
ATOM 642 C CA . PRO A 1 80 ? -12.687 -5.180 -13.281 1.00 96.00 80 PRO A CA 1
ATOM 643 C C . PRO A 1 80 ? -12.092 -5.467 -14.668 1.00 96.00 80 PRO A C 1
ATOM 645 O O . PRO A 1 80 ? -12.363 -6.518 -15.243 1.00 96.00 80 PRO A O 1
ATOM 648 N N . GLU A 1 81 ? -11.315 -4.539 -15.227 1.00 94.44 81 GLU A N 1
ATOM 649 C CA . GLU A 1 81 ? -10.748 -4.636 -16.575 1.00 94.44 81 GLU A CA 1
ATOM 650 C C . GLU A 1 81 ? -9.323 -5.198 -16.566 1.00 94.44 81 GLU A C 1
ATOM 652 O O . GLU A 1 81 ? -8.865 -5.735 -17.575 1.00 94.44 81 GLU A O 1
ATOM 657 N N . ARG A 1 82 ? -8.634 -5.136 -15.417 1.00 95.56 82 ARG A N 1
ATOM 658 C CA . ARG A 1 82 ? -7.203 -5.456 -15.292 1.00 95.56 82 ARG A CA 1
ATOM 659 C C . ARG A 1 82 ? -6.849 -6.874 -15.726 1.00 95.56 82 ARG A C 1
ATOM 661 O O . ARG A 1 82 ? -5.786 -7.072 -16.300 1.00 95.56 82 ARG A O 1
ATOM 668 N N . GLY A 1 83 ? -7.739 -7.848 -15.524 1.00 92.62 83 GLY A N 1
ATOM 669 C CA . GLY A 1 83 ? -7.528 -9.232 -15.962 1.00 92.62 83 GLY A CA 1
ATOM 670 C C . GLY A 1 83 ? -7.543 -9.449 -17.479 1.00 92.62 83 GLY A C 1
ATOM 671 O O . GLY A 1 83 ? -7.210 -10.541 -17.928 1.00 92.62 83 GLY A O 1
ATOM 672 N N . ARG A 1 84 ? -7.940 -8.446 -18.273 1.00 94.25 84 ARG A N 1
ATOM 673 C CA . ARG A 1 84 ? -7.995 -8.517 -19.748 1.00 94.25 84 ARG A CA 1
ATOM 674 C C . ARG A 1 84 ? -6.869 -7.746 -20.429 1.00 94.25 84 ARG A C 1
ATOM 676 O O . ARG A 1 84 ? -6.778 -7.758 -21.655 1.00 94.25 84 ARG A O 1
ATOM 683 N N . LEU A 1 85 ? -6.057 -7.040 -19.650 1.00 94.50 85 LEU A N 1
ATOM 684 C CA . LEU A 1 85 ? -4.965 -6.231 -20.166 1.00 94.50 85 LEU A CA 1
ATOM 685 C C . LEU A 1 85 ? -3.783 -7.124 -20.576 1.00 94.50 85 LEU A C 1
ATOM 687 O O . LEU A 1 85 ? -3.633 -8.226 -20.042 1.00 94.50 85 LEU A O 1
ATOM 691 N N . PRO A 1 86 ? -2.913 -6.661 -21.490 1.00 94.94 86 PRO A N 1
ATOM 692 C CA . PRO A 1 86 ? -1.685 -7.364 -21.855 1.00 94.94 86 PRO A CA 1
ATOM 693 C C . PRO A 1 86 ? -0.628 -7.223 -20.745 1.00 94.94 86 PRO A C 1
ATOM 695 O O . PRO A 1 86 ? 0.396 -6.565 -20.915 1.00 94.94 86 PRO A O 1
ATOM 698 N N . LEU A 1 87 ? -0.906 -7.805 -19.576 1.00 95.94 87 LEU A N 1
ATOM 699 C CA . LEU A 1 87 ? -0.044 -7.731 -18.400 1.00 95.94 87 LEU A CA 1
ATOM 700 C C . LEU A 1 87 ? 1.287 -8.448 -18.632 1.00 95.94 87 LEU A C 1
ATOM 702 O O . LEU A 1 87 ? 1.362 -9.458 -19.335 1.00 95.94 87 LEU A O 1
ATOM 706 N N . LEU A 1 88 ? 2.332 -7.973 -17.958 1.00 97.06 88 LEU A N 1
ATOM 707 C CA . LEU A 1 88 ? 3.583 -8.707 -17.857 1.00 97.06 88 LEU A CA 1
ATOM 708 C C . LEU A 1 88 ? 3.362 -10.111 -17.289 1.00 97.06 88 LEU A C 1
ATOM 710 O O . LEU A 1 88 ? 2.668 -10.260 -16.280 1.00 97.06 88 LEU A O 1
ATOM 714 N N . PRO A 1 89 ? 4.018 -11.139 -17.857 1.00 97.38 89 PRO A N 1
ATOM 715 C CA . PRO A 1 89 ? 4.052 -12.444 -17.222 1.00 97.38 89 PRO A CA 1
ATOM 716 C C . PRO A 1 89 ? 4.815 -12.359 -15.886 1.00 97.38 89 PRO A C 1
ATOM 718 O O . PRO A 1 89 ? 5.727 -11.531 -15.752 1.00 97.38 89 PRO A O 1
ATOM 721 N N . PRO A 1 90 ? 4.535 -13.241 -14.908 1.00 97.75 90 PRO A N 1
ATOM 722 C CA . PRO A 1 90 ? 5.103 -13.151 -13.559 1.00 97.75 90 PRO A CA 1
ATOM 723 C C . PRO A 1 90 ? 6.632 -13.050 -13.507 1.00 97.75 90 PRO A C 1
ATOM 725 O O . PRO A 1 90 ? 7.183 -12.276 -12.722 1.00 97.75 90 PRO A O 1
ATOM 728 N N . ARG A 1 91 ? 7.348 -13.779 -14.375 1.00 97.31 91 ARG A N 1
ATOM 729 C CA . ARG A 1 91 ? 8.814 -13.677 -14.486 1.00 97.31 91 ARG A CA 1
ATOM 730 C C . ARG A 1 91 ? 9.278 -12.270 -14.881 1.00 97.31 91 ARG A C 1
ATOM 732 O O . ARG A 1 91 ? 10.272 -11.794 -14.336 1.00 97.31 91 ARG A O 1
ATOM 739 N N . ALA A 1 92 ? 8.584 -11.624 -15.818 1.00 97.75 92 ALA A N 1
ATOM 740 C CA . ALA A 1 92 ? 8.923 -10.284 -16.289 1.00 97.75 92 ALA A CA 1
ATOM 741 C C . ALA A 1 92 ? 8.542 -9.208 -15.264 1.00 97.75 92 ALA A C 1
ATOM 743 O O . ALA A 1 92 ? 9.331 -8.295 -15.048 1.00 97.75 92 ALA A O 1
ATOM 744 N N . ALA A 1 93 ? 7.407 -9.353 -14.571 1.00 97.88 93 ALA A N 1
ATOM 745 C CA . ALA A 1 93 ? 7.033 -8.461 -13.470 1.00 97.88 93 ALA A CA 1
ATOM 746 C C . ALA A 1 93 ? 8.077 -8.493 -12.337 1.00 97.88 93 ALA A C 1
ATOM 748 O O . ALA A 1 93 ? 8.550 -7.449 -11.896 1.00 97.88 93 ALA A O 1
ATOM 749 N N . ARG A 1 94 ? 8.529 -9.690 -11.931 1.00 97.69 94 ARG A N 1
ATOM 750 C CA . ARG A 1 94 ? 9.607 -9.837 -10.934 1.00 97.69 94 ARG A CA 1
ATOM 751 C C . ARG A 1 94 ? 10.951 -9.294 -11.424 1.00 97.69 94 ARG A C 1
ATOM 753 O O . ARG A 1 94 ? 11.722 -8.783 -10.621 1.00 97.69 94 ARG A O 1
ATOM 760 N N . ALA A 1 95 ? 11.263 -9.426 -12.715 1.00 97.62 95 ALA A N 1
ATOM 761 C CA . ALA A 1 95 ? 12.462 -8.812 -13.287 1.00 97.62 95 ALA A CA 1
ATOM 762 C C . ALA A 1 95 ? 12.387 -7.286 -13.215 1.00 97.62 95 ALA A C 1
ATOM 764 O O . ALA A 1 95 ? 13.300 -6.672 -12.683 1.00 97.62 95 ALA A O 1
ATOM 765 N N . TYR A 1 96 ? 11.254 -6.708 -13.611 1.00 97.81 96 TYR A N 1
ATOM 766 C CA . TYR A 1 96 ? 11.025 -5.272 -13.522 1.00 97.81 96 TYR A CA 1
ATOM 767 C C . TYR A 1 96 ? 11.159 -4.746 -12.083 1.00 97.81 96 TYR A C 1
ATOM 769 O O . TYR A 1 96 ? 11.855 -3.764 -11.851 1.00 97.81 96 TYR A O 1
ATOM 777 N N . MET A 1 97 ? 10.595 -5.451 -11.096 1.00 97.69 97 MET A N 1
ATOM 778 C CA . MET A 1 97 ? 10.779 -5.121 -9.677 1.00 97.69 97 MET A CA 1
ATOM 779 C C . MET A 1 97 ? 12.249 -5.087 -9.238 1.00 97.69 97 MET A C 1
ATOM 781 O O . MET A 1 97 ? 12.612 -4.231 -8.426 1.00 97.69 97 MET A O 1
ATOM 785 N N . ARG A 1 98 ? 13.076 -6.025 -9.722 1.00 97.50 98 ARG A N 1
ATOM 786 C CA . ARG A 1 98 ? 14.517 -6.054 -9.424 1.00 97.50 98 ARG A CA 1
ATOM 787 C C . ARG A 1 98 ? 15.245 -4.914 -10.121 1.00 97.50 98 ARG A C 1
ATOM 789 O O . ARG A 1 98 ? 15.950 -4.179 -9.448 1.00 97.50 98 ARG A O 1
ATOM 796 N N . ASP A 1 99 ? 15.000 -4.716 -11.414 1.00 97.31 99 ASP A N 1
ATOM 797 C CA . ASP A 1 99 ? 15.654 -3.669 -12.206 1.00 97.31 99 ASP A CA 1
ATOM 798 C C . ASP A 1 99 ? 15.384 -2.272 -11.616 1.00 97.31 99 ASP A C 1
ATOM 800 O O . ASP A 1 99 ? 16.300 -1.459 -11.479 1.00 97.31 99 ASP A O 1
ATOM 804 N N . VAL A 1 100 ? 14.140 -2.008 -11.192 1.00 97.19 100 VAL A N 1
ATOM 805 C CA . VAL A 1 100 ? 13.778 -0.765 -10.492 1.00 97.19 100 VAL A CA 1
ATOM 806 C C . VAL A 1 100 ? 14.500 -0.658 -9.153 1.00 97.19 100 VAL A C 1
ATOM 808 O O . VAL A 1 100 ? 15.075 0.390 -8.861 1.00 97.19 100 VAL A O 1
ATOM 811 N N . ARG A 1 101 ? 14.520 -1.728 -8.347 1.00 96.06 101 ARG A N 1
ATOM 812 C CA . ARG A 1 101 ? 15.191 -1.714 -7.040 1.00 96.06 101 ARG A CA 1
ATOM 813 C C . ARG A 1 101 ? 16.688 -1.445 -7.178 1.00 96.06 101 ARG A C 1
ATOM 815 O O . ARG A 1 101 ? 17.224 -0.622 -6.439 1.00 96.06 101 ARG A O 1
ATOM 822 N N . ASP A 1 102 ? 17.344 -2.080 -8.141 1.00 94.62 102 ASP A N 1
ATOM 823 C CA . ASP A 1 102 ? 18.764 -1.879 -8.429 1.00 94.62 102 ASP A CA 1
ATOM 824 C C . ASP A 1 102 ? 19.029 -0.432 -8.884 1.00 94.62 102 ASP A C 1
ATOM 826 O O . ASP A 1 102 ? 19.986 0.212 -8.438 1.00 94.62 102 ASP A O 1
ATOM 830 N N . ALA A 1 103 ? 18.139 0.139 -9.704 1.00 93.75 103 ALA A N 1
ATOM 831 C CA . ALA A 1 103 ? 18.206 1.547 -10.095 1.00 93.75 103 ALA A CA 1
ATOM 832 C C . ALA A 1 103 ? 17.996 2.510 -8.911 1.00 93.75 103 ALA A C 1
ATOM 834 O O . ALA A 1 103 ? 18.630 3.563 -8.863 1.00 93.75 103 ALA A O 1
ATOM 835 N N . VAL A 1 104 ? 17.149 2.170 -7.937 1.00 93.44 104 VAL A N 1
ATOM 836 C CA . VAL A 1 104 ? 16.966 2.964 -6.711 1.00 93.44 104 VAL A CA 1
ATOM 837 C C . VAL A 1 104 ? 18.203 2.890 -5.814 1.00 93.44 104 VAL A C 1
ATOM 839 O O . VAL A 1 104 ? 18.698 3.928 -5.367 1.00 93.44 104 VAL A O 1
ATOM 842 N N . LEU A 1 105 ? 18.734 1.689 -5.565 1.00 90.12 105 LEU A N 1
ATOM 843 C CA . LEU A 1 105 ? 19.860 1.485 -4.647 1.00 90.12 105 LEU A CA 1
ATOM 844 C C . LEU A 1 105 ? 21.180 2.034 -5.201 1.00 90.12 105 LEU A C 1
ATOM 846 O O . LEU A 1 105 ? 21.900 2.712 -4.472 1.00 90.12 105 LEU A O 1
ATOM 850 N N . SER A 1 106 ? 21.442 1.871 -6.502 1.00 88.25 106 SER A N 1
ATOM 851 C CA . SER A 1 106 ? 22.635 2.442 -7.156 1.00 88.25 106 SER A CA 1
ATOM 852 C C . SER A 1 106 ? 22.709 3.972 -7.073 1.00 88.25 106 SER A C 1
ATOM 854 O O . SER A 1 106 ? 23.788 4.558 -7.150 1.00 88.25 106 SER A O 1
ATOM 856 N N . ARG A 1 107 ? 21.571 4.650 -6.877 1.00 78.56 107 ARG A N 1
ATOM 857 C CA . ARG A 1 107 ? 21.523 6.100 -6.630 1.00 78.56 107 ARG A CA 1
ATOM 858 C C . ARG A 1 107 ? 21.867 6.451 -5.185 1.00 78.56 107 ARG A C 1
ATOM 860 O O . ARG A 1 107 ? 22.448 7.512 -4.951 1.00 78.56 107 ARG A O 1
ATOM 867 N N . GLY A 1 108 ? 21.527 5.567 -4.246 1.00 67.12 108 GLY A N 1
ATOM 868 C CA . GLY A 1 108 ? 21.868 5.671 -2.826 1.00 67.12 108 GLY A CA 1
ATOM 869 C C . GLY A 1 108 ? 23.377 5.678 -2.569 1.00 67.12 108 GLY A C 1
ATOM 870 O O . GLY A 1 108 ? 23.845 6.388 -1.681 1.00 67.12 108 GLY A O 1
ATOM 871 N N . ASP A 1 109 ? 24.143 4.983 -3.413 1.00 64.12 109 ASP A N 1
ATOM 872 C CA . ASP A 1 109 ? 25.606 4.870 -3.311 1.00 64.12 109 ASP A CA 1
ATOM 873 C C . ASP A 1 109 ? 26.370 6.165 -3.674 1.00 64.12 109 ASP A C 1
ATOM 875 O O . ASP A 1 109 ? 27.589 6.239 -3.521 1.00 64.12 109 ASP A O 1
ATOM 879 N N . GLY A 1 110 ? 25.668 7.220 -4.113 1.00 54.66 110 GLY A N 1
ATOM 880 C CA . GLY A 1 110 ? 26.257 8.530 -4.431 1.00 54.66 110 GLY A CA 1
ATOM 881 C C . GLY A 1 110 ? 25.410 9.754 -4.053 1.00 54.66 110 GLY A C 1
ATOM 882 O O . GLY A 1 110 ? 25.897 10.882 -4.156 1.00 54.66 110 GLY A O 1
ATOM 883 N N . ARG A 1 111 ? 24.152 9.573 -3.619 1.00 62.91 111 ARG A N 1
ATOM 884 C CA . ARG A 1 111 ? 23.237 10.630 -3.142 1.00 62.91 111 ARG A CA 1
ATOM 885 C C . ARG A 1 111 ? 22.322 10.068 -2.050 1.00 62.91 111 ARG A C 1
ATOM 887 O O . ARG A 1 111 ? 21.882 8.931 -2.140 1.00 62.91 111 ARG A O 1
ATOM 894 N N . SER A 1 112 ? 21.959 10.876 -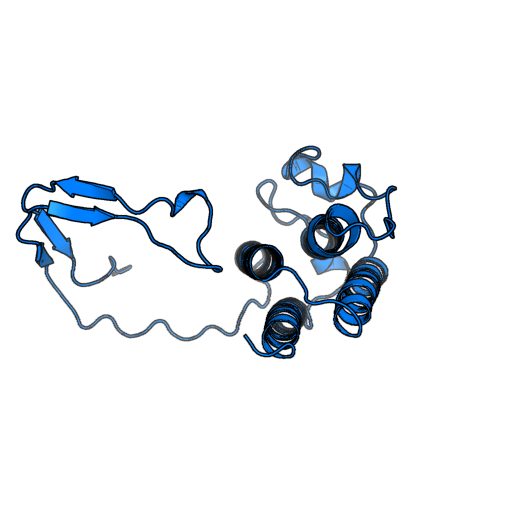1.051 1.00 73.44 112 SER A N 1
ATOM 895 C CA . SER A 1 112 ? 20.922 10.470 -0.090 1.00 73.44 112 SER A CA 1
ATOM 896 C C . SER A 1 112 ? 19.569 10.368 -0.794 1.00 73.44 112 SER A C 1
ATOM 898 O O . SER A 1 112 ? 19.152 11.320 -1.456 1.00 73.44 112 SER A O 1
ATOM 900 N N . LEU A 1 113 ? 18.870 9.246 -0.614 1.00 83.75 113 LEU A N 1
ATOM 901 C CA . LEU A 1 113 ? 17.456 9.137 -0.973 1.00 83.75 113 LEU A CA 1
ATOM 902 C C . LEU A 1 113 ? 16.631 10.084 -0.091 1.00 83.75 113 LEU A C 1
ATOM 904 O O . LEU A 1 113 ? 16.920 10.241 1.102 1.00 83.75 113 LEU A O 1
ATOM 908 N N . ASP A 1 114 ? 15.605 10.708 -0.671 1.00 89.31 114 ASP A N 1
ATOM 909 C CA . ASP A 1 114 ? 14.634 11.483 0.098 1.00 89.31 114 ASP A CA 1
ATOM 910 C C . ASP A 1 114 ? 13.8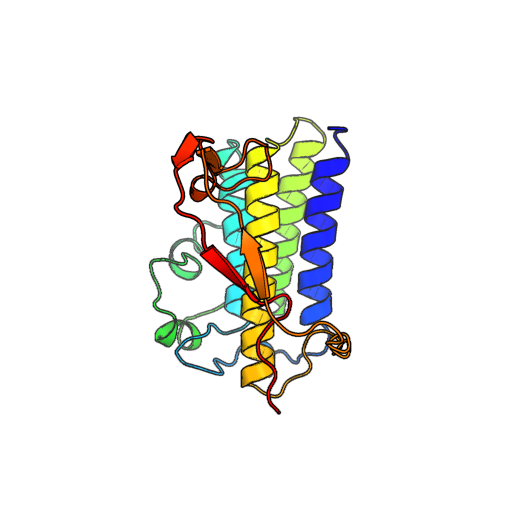72 10.529 1.022 1.00 89.31 114 ASP A C 1
ATOM 912 O O . ASP A 1 114 ? 13.211 9.589 0.578 1.00 89.31 114 ASP A O 1
ATOM 916 N N . SER A 1 115 ? 13.994 10.748 2.329 1.00 89.50 115 SER A N 1
AT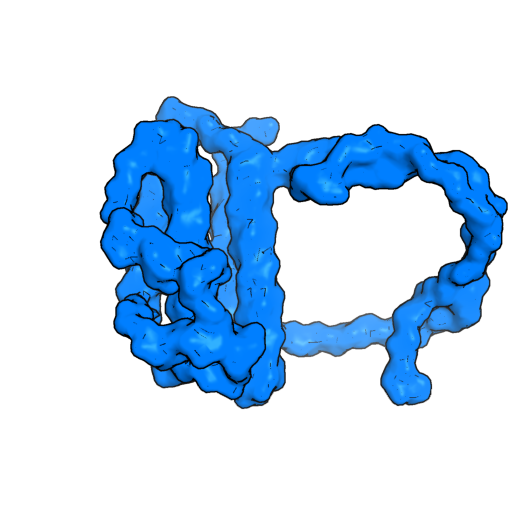OM 917 C CA . SER A 1 115 ? 13.440 9.819 3.307 1.00 89.50 115 SER A CA 1
ATOM 918 C C . SER A 1 115 ? 11.911 9.818 3.340 1.00 89.50 115 SER A C 1
ATOM 920 O O . SER A 1 115 ? 11.336 8.786 3.676 1.00 89.50 115 SER A O 1
ATOM 922 N N . ALA A 1 116 ? 11.254 10.927 2.982 1.00 90.88 116 ALA A N 1
ATOM 923 C CA . ALA A 1 116 ? 9.795 10.996 2.914 1.00 90.88 116 ALA A CA 1
ATOM 924 C C . ALA A 1 116 ? 9.273 10.223 1.698 1.00 90.88 116 ALA A C 1
ATOM 926 O O . ALA A 1 116 ? 8.325 9.449 1.823 1.00 90.88 116 ALA A O 1
ATOM 927 N N . LEU A 1 117 ? 9.947 10.339 0.546 1.00 94.12 117 LEU A N 1
ATOM 928 C CA . LEU A 1 117 ? 9.606 9.530 -0.630 1.00 94.12 117 LEU A CA 1
ATOM 929 C C . LEU A 1 117 ? 9.852 8.039 -0.381 1.00 94.12 117 LEU A C 1
ATOM 931 O O . LEU A 1 117 ? 9.011 7.216 -0.741 1.00 94.12 117 LEU A O 1
ATOM 935 N N . VAL A 1 118 ? 10.959 7.676 0.280 1.00 94.62 118 VAL A N 1
ATOM 936 C CA . VAL A 1 118 ? 11.205 6.274 0.654 1.00 94.62 118 VAL A CA 1
ATOM 937 C C . VAL A 1 118 ? 10.117 5.767 1.594 1.00 94.62 118 VAL A C 1
ATOM 939 O O . VAL A 1 118 ? 9.588 4.680 1.372 1.00 94.62 118 VAL A O 1
ATOM 942 N N . ALA A 1 119 ? 9.750 6.542 2.616 1.00 94.69 119 ALA A N 1
ATOM 943 C CA . ALA A 1 119 ? 8.690 6.159 3.539 1.00 94.69 119 ALA A CA 1
ATOM 944 C C . ALA A 1 119 ? 7.345 5.961 2.824 1.00 94.69 119 ALA A C 1
ATOM 946 O O . ALA A 1 119 ? 6.657 4.973 3.080 1.00 94.69 119 ALA A O 1
ATOM 947 N N . MET A 1 120 ? 6.990 6.849 1.893 1.00 96.69 120 MET A N 1
ATOM 948 C CA . MET A 1 120 ? 5.781 6.728 1.075 1.00 96.69 120 MET A CA 1
ATOM 949 C C . MET A 1 120 ? 5.791 5.454 0.222 1.00 96.69 120 MET A C 1
ATOM 951 O O . MET A 1 120 ? 4.809 4.715 0.222 1.00 96.69 120 MET A O 1
ATOM 955 N N . VAL A 1 121 ? 6.897 5.163 -0.469 1.00 97.81 121 VAL A N 1
ATOM 956 C CA . VAL A 1 121 ? 7.026 3.979 -1.336 1.00 97.81 121 VAL A CA 1
ATOM 957 C C . VAL A 1 121 ? 7.019 2.678 -0.535 1.00 97.81 121 VAL A C 1
ATOM 959 O O . VAL A 1 121 ? 6.342 1.726 -0.916 1.00 97.81 121 VAL A O 1
ATOM 962 N N . VAL A 1 122 ? 7.694 2.643 0.617 1.00 97.69 122 VAL A N 1
ATOM 963 C CA . VAL A 1 122 ? 7.642 1.490 1.529 1.00 97.69 122 VAL A CA 1
ATOM 964 C C . VAL A 1 122 ? 6.210 1.237 1.997 1.00 97.69 122 VAL A C 1
ATOM 966 O O . VAL A 1 122 ? 5.760 0.092 2.001 1.00 97.69 122 VAL A O 1
ATOM 969 N N . GLN A 1 123 ? 5.483 2.282 2.398 1.00 97.50 123 GLN A N 1
ATOM 970 C CA . GLN A 1 123 ? 4.108 2.117 2.862 1.00 97.50 123 GLN A CA 1
ATOM 971 C C . GLN A 1 123 ? 3.149 1.744 1.724 1.00 97.50 123 GLN A C 1
ATOM 973 O O . GLN A 1 123 ? 2.297 0.884 1.935 1.00 97.50 123 GLN A O 1
ATOM 978 N N . HIS A 1 124 ? 3.333 2.290 0.516 1.00 98.56 124 HIS A N 1
ATOM 979 C CA . HIS A 1 124 ? 2.590 1.888 -0.686 1.00 98.56 124 HIS A CA 1
ATOM 980 C C . HIS A 1 124 ? 2.745 0.388 -0.975 1.00 98.56 124 HIS A C 1
ATOM 982 O O . HIS A 1 124 ? 1.745 -0.320 -1.103 1.00 98.56 124 HIS A O 1
ATOM 988 N N . GLU A 1 125 ? 3.974 -0.138 -0.961 1.00 98.62 125 GLU A N 1
ATOM 989 C CA . GLU A 1 125 ? 4.210 -1.573 -1.158 1.00 98.62 125 GLU A CA 1
ATOM 990 C C . GLU A 1 125 ? 3.542 -2.417 -0.053 1.00 98.62 125 GLU A C 1
ATOM 992 O O . GLU A 1 125 ? 2.923 -3.448 -0.330 1.00 98.62 125 GLU A O 1
ATOM 997 N N . LEU A 1 126 ? 3.584 -1.963 1.206 1.00 97.50 126 LEU A N 1
ATOM 998 C CA . LEU A 1 126 ? 2.917 -2.651 2.318 1.00 97.50 126 LEU A CA 1
ATOM 999 C C . LEU A 1 126 ? 1.379 -2.620 2.216 1.00 97.50 126 LEU A C 1
ATOM 1001 O O . LEU A 1 126 ? 0.739 -3.610 2.576 1.00 97.50 126 LEU A O 1
ATOM 1005 N N . GLN A 1 127 ? 0.789 -1.540 1.699 1.00 98.12 127 GLN A N 1
ATOM 1006 C CA . GLN A 1 127 ? -0.650 -1.441 1.420 1.00 98.12 127 GLN A CA 1
ATOM 1007 C C . GLN A 1 127 ? -1.069 -2.380 0.280 1.00 98.12 127 GLN A C 1
ATOM 1009 O O . GLN A 1 127 ? -2.082 -3.082 0.381 1.00 98.12 127 GLN A O 1
ATOM 1014 N N . HIS A 1 128 ? -0.269 -2.470 -0.786 1.00 98.38 128 HIS A N 1
ATOM 1015 C CA . HIS A 1 128 ? -0.512 -3.456 -1.840 1.00 98.38 128 HIS A CA 1
ATOM 1016 C C . HIS A 1 128 ? -0.343 -4.884 -1.331 1.00 98.38 128 HIS A C 1
ATOM 1018 O O . HIS A 1 128 ? -1.112 -5.760 -1.716 1.00 98.38 128 HIS A O 1
ATOM 1024 N N . ARG A 1 129 ? 0.581 -5.137 -0.400 1.00 97.31 129 ARG A N 1
ATOM 1025 C CA . ARG A 1 129 ? 0.692 -6.446 0.254 1.00 97.31 129 ARG A CA 1
ATOM 1026 C C . ARG A 1 129 ? -0.579 -6.827 1.015 1.00 97.31 129 ARG A C 1
ATOM 1028 O O . ARG A 1 129 ? -0.994 -7.982 0.947 1.00 97.31 129 ARG A O 1
ATOM 1035 N N . GLU A 1 130 ? -1.213 -5.887 1.713 1.00 97.12 130 GLU A N 1
ATOM 1036 C CA . GLU A 1 130 ? -2.520 -6.130 2.335 1.00 97.12 130 GLU A CA 1
ATOM 1037 C C . GLU A 1 130 ? -3.605 -6.406 1.281 1.00 97.12 130 GLU A C 1
ATOM 1039 O O . GLU A 1 130 ? -4.354 -7.375 1.411 1.00 97.12 130 GLU A O 1
ATOM 1044 N N . THR A 1 131 ? -3.633 -5.627 0.197 1.00 97.44 131 THR A N 1
ATOM 1045 C CA . THR A 1 131 ? -4.557 -5.836 -0.935 1.00 97.44 131 THR A CA 1
ATOM 1046 C C . THR A 1 131 ? -4.391 -7.233 -1.549 1.00 97.44 131 THR A C 1
ATOM 1048 O O . THR A 1 131 ? -5.369 -7.952 -1.752 1.00 97.44 131 THR A O 1
ATOM 1051 N N . MET A 1 132 ? -3.152 -7.678 -1.764 1.00 97.38 132 MET A N 1
ATOM 1052 C CA . MET A 1 132 ? -2.851 -9.026 -2.246 1.00 97.38 132 MET A CA 1
ATOM 1053 C C . MET A 1 132 ? -3.307 -10.098 -1.249 1.00 97.38 132 MET A C 1
ATOM 1055 O O . MET A 1 132 ? -3.916 -11.083 -1.657 1.00 97.38 132 MET A O 1
ATOM 1059 N N . ALA A 1 133 ? -3.106 -9.900 0.058 1.00 96.12 133 ALA A N 1
ATOM 1060 C CA . ALA A 1 133 ? -3.591 -10.833 1.077 1.00 96.12 133 ALA A CA 1
ATOM 1061 C C . ALA A 1 133 ? -5.128 -10.967 1.078 1.00 96.12 133 ALA A C 1
ATOM 1063 O O . ALA A 1 133 ? -5.642 -12.074 1.252 1.00 96.12 133 ALA A O 1
ATOM 1064 N N . GLN A 1 134 ? -5.864 -9.879 0.823 1.00 96.38 134 GLN A N 1
ATOM 1065 C CA . GLN A 1 134 ? -7.321 -9.924 0.635 1.00 96.38 134 GLN A CA 1
ATOM 1066 C C . GLN A 1 134 ? -7.700 -10.767 -0.592 1.00 96.38 134 GLN A C 1
ATOM 1068 O O . GLN A 1 134 ? -8.617 -11.585 -0.514 1.00 96.38 134 GLN A O 1
ATOM 1073 N N . THR A 1 135 ? -6.980 -10.618 -1.710 1.00 96.81 135 THR A N 1
ATOM 1074 C CA . THR A 1 135 ? -7.177 -11.442 -2.916 1.00 96.81 135 THR A CA 1
ATOM 1075 C C . THR A 1 135 ? -6.942 -12.925 -2.637 1.00 96.81 135 THR A C 1
ATOM 1077 O O . THR A 1 135 ? -7.756 -13.752 -3.044 1.00 96.81 135 THR A O 1
ATOM 1080 N N . LEU A 1 136 ? -5.884 -13.270 -1.895 1.00 95.81 136 LEU A N 1
ATOM 1081 C CA . LEU A 1 136 ? -5.593 -14.657 -1.512 1.00 95.81 136 LEU A CA 1
ATOM 1082 C C . LEU A 1 136 ? -6.698 -15.247 -0.632 1.00 95.81 136 LEU A C 1
ATOM 1084 O O . LEU A 1 136 ? -7.152 -16.361 -0.889 1.00 95.81 136 LEU A O 1
ATOM 1088 N N . ALA A 1 137 ? -7.194 -14.476 0.341 1.00 94.56 137 ALA A N 1
ATOM 1089 C CA . ALA A 1 137 ? -8.312 -14.888 1.185 1.00 94.56 137 ALA A CA 1
ATOM 1090 C C . ALA A 1 137 ? -9.596 -15.133 0.371 1.00 94.56 137 ALA A C 1
ATOM 1092 O O . ALA A 1 137 ? -10.253 -16.154 0.561 1.00 94.56 137 ALA A O 1
ATOM 1093 N N . LEU A 1 138 ? -9.926 -14.244 -0.576 1.00 95.25 138 LEU A N 1
ATOM 1094 C CA . LEU A 1 138 ? -11.071 -14.416 -1.483 1.00 95.25 138 LEU A CA 1
ATOM 1095 C C . LEU A 1 138 ? -10.924 -15.639 -2.398 1.00 95.25 138 LEU A C 1
ATOM 1097 O O . LEU A 1 138 ? -11.921 -16.258 -2.763 1.00 95.25 138 LEU A O 1
ATOM 1101 N N . ALA A 1 139 ? -9.693 -15.975 -2.779 1.00 94.19 139 ALA A N 1
ATOM 1102 C CA . ALA A 1 139 ? -9.392 -17.110 -3.642 1.00 94.19 139 ALA A CA 1
ATOM 1103 C C . ALA A 1 139 ? -9.356 -18.456 -2.899 1.00 94.19 139 ALA A C 1
ATOM 1105 O O . ALA A 1 139 ? -9.314 -19.499 -3.550 1.00 94.19 139 ALA A O 1
ATOM 1106 N N . GLY A 1 140 ? -9.334 -18.447 -1.560 1.00 93.81 140 GLY A N 1
ATOM 1107 C CA . GLY A 1 140 ? -9.037 -19.639 -0.762 1.00 93.81 140 GLY A CA 1
ATOM 1108 C C . GLY A 1 140 ? -7.602 -20.145 -0.955 1.00 93.81 140 GLY A C 1
ATOM 1109 O O . GLY A 1 140 ? -7.343 -21.333 -0.770 1.00 93.81 140 GLY A O 1
ATOM 1110 N N . LEU A 1 141 ? -6.683 -19.263 -1.359 1.00 92.88 141 LEU A N 1
ATOM 1111 C CA . LEU A 1 141 ? -5.276 -19.581 -1.596 1.00 92.88 141 LEU A CA 1
ATOM 1112 C C . LEU A 1 141 ? -4.438 -19.359 -0.330 1.00 92.88 141 LEU A C 1
ATOM 1114 O O . LEU A 1 141 ? -4.860 -18.615 0.563 1.00 92.88 141 LEU A O 1
ATOM 1118 N N . PRO A 1 142 ? -3.241 -19.973 -0.233 1.00 88.50 142 PRO A N 1
ATOM 1119 C CA . PRO A 1 142 ? -2.333 -19.729 0.880 1.00 88.50 142 PRO A CA 1
ATOM 1120 C C . PRO A 1 142 ? -2.033 -18.232 1.025 1.00 88.50 142 PRO A C 1
ATOM 1122 O O . PRO A 1 142 ? -1.428 -17.624 0.148 1.00 88.50 142 PRO A O 1
ATOM 1125 N N . GLY A 1 143 ? -2.489 -17.643 2.129 1.00 84.81 143 GLY A N 1
ATOM 1126 C CA . GLY A 1 143 ? -2.208 -16.262 2.510 1.00 84.81 143 GLY A CA 1
ATOM 1127 C C . GLY A 1 143 ? -1.023 -16.155 3.477 1.00 84.81 143 GLY A C 1
ATOM 1128 O O . GLY A 1 143 ? -0.272 -17.117 3.653 1.00 84.81 143 GLY A O 1
ATOM 1129 N N . PRO A 1 144 ? -0.864 -15.005 4.157 1.00 82.50 144 PRO A N 1
ATOM 1130 C CA . PRO A 1 144 ? 0.068 -14.892 5.275 1.00 82.50 144 PRO A CA 1
ATOM 1131 C C . PRO A 1 144 ? -0.235 -15.978 6.315 1.00 82.50 144 PRO A C 1
ATOM 1133 O O . PRO A 1 144 ? -1.412 -16.251 6.564 1.00 82.50 144 PRO A O 1
ATOM 1136 N N . ASP A 1 145 ? 0.798 -16.558 6.941 1.00 74.31 145 ASP A N 1
ATOM 1137 C CA . ASP A 1 145 ? 0.608 -17.593 7.965 1.00 74.31 145 ASP A CA 1
ATOM 1138 C C . ASP A 1 145 ? -0.452 -17.141 8.984 1.00 74.31 145 ASP A C 1
ATOM 1140 O O . ASP A 1 145 ? -0.294 -16.072 9.598 1.00 74.31 145 ASP A O 1
ATOM 1144 N N . PRO A 1 146 ? -1.537 -17.918 9.168 1.00 65.12 146 PRO A N 1
ATOM 1145 C CA . PRO A 1 146 ? -2.628 -17.525 10.035 1.00 65.12 146 PRO A CA 1
ATOM 1146 C C . PRO A 1 146 ? -2.128 -17.555 11.475 1.00 65.12 146 PRO A C 1
ATOM 1148 O O . PRO A 1 146 ? -2.116 -18.587 12.146 1.00 65.12 146 PRO A O 1
ATOM 1151 N N . LYS A 1 147 ? -1.710 -16.397 11.984 1.00 73.31 147 LYS A N 1
ATOM 1152 C CA . LYS A 1 147 ? -1.560 -16.225 13.423 1.00 73.31 147 LYS A CA 1
ATOM 1153 C C . LYS A 1 147 ? -2.960 -16.281 14.006 1.00 73.31 147 LYS A C 1
ATOM 1155 O O . LYS A 1 147 ? -3.812 -15.480 13.623 1.00 73.31 147 LYS A O 1
ATOM 1160 N N . ARG A 1 148 ? -3.196 -17.221 14.926 1.00 72.12 148 ARG A N 1
ATOM 1161 C CA . ARG A 1 148 ? -4.424 -17.230 15.724 1.00 72.12 148 ARG A CA 1
ATOM 1162 C C . ARG A 1 148 ? -4.597 -15.816 16.298 1.00 72.12 148 ARG A C 1
ATOM 1164 O O . ARG A 1 148 ? -3.653 -15.338 16.938 1.00 72.12 148 ARG A O 1
ATOM 1171 N N . PRO A 1 149 ? -5.725 -15.129 16.037 1.00 74.94 149 PRO A N 1
ATOM 1172 C CA . PRO A 1 149 ? -5.958 -13.838 16.659 1.00 74.94 149 PRO A CA 1
ATOM 1173 C C . PRO A 1 149 ? -5.876 -14.015 18.181 1.00 74.94 149 PRO A C 1
ATOM 1175 O O . PRO A 1 149 ? -6.259 -15.075 18.689 1.00 74.94 149 PRO A O 1
ATOM 1178 N N . PRO A 1 150 ? -5.317 -13.036 18.909 1.00 79.00 150 PRO A N 1
ATOM 1179 C CA . PRO A 1 150 ? -5.201 -13.144 20.355 1.00 79.00 150 PRO A CA 1
ATOM 1180 C C . PRO A 1 150 ? -6.587 -13.319 20.983 1.00 79.00 150 PRO A C 1
ATOM 1182 O O . PRO A 1 150 ? -7.565 -12.741 20.505 1.00 79.00 150 PRO A O 1
ATOM 1185 N N . ASP A 1 151 ? -6.667 -14.105 22.060 1.00 83.69 151 ASP A N 1
ATOM 1186 C CA . ASP A 1 151 ? -7.913 -14.254 22.810 1.00 83.69 151 ASP A CA 1
ATOM 1187 C C . ASP A 1 151 ? -8.340 -12.898 23.385 1.00 83.69 151 ASP A C 1
ATOM 1189 O O . ASP A 1 151 ? -7.566 -12.198 24.046 1.00 83.69 151 ASP A O 1
ATOM 1193 N N . VAL A 1 152 ? -9.591 -12.522 23.130 1.00 85.31 152 VAL A N 1
ATOM 1194 C CA . VAL A 1 152 ? -10.159 -11.266 23.617 1.00 85.31 152 VAL A CA 1
ATOM 1195 C C . VAL A 1 152 ? -10.639 -11.466 25.052 1.00 85.31 152 VAL A C 1
ATOM 1197 O O . VAL A 1 152 ? -11.721 -11.989 25.294 1.00 85.31 152 VAL A O 1
ATOM 1200 N N . ALA A 1 153 ? -9.818 -11.049 26.016 1.00 85.44 153 ALA A N 1
ATOM 1201 C CA . ALA A 1 153 ? -10.145 -11.138 27.444 1.00 85.44 153 ALA A CA 1
ATOM 1202 C C . ALA A 1 153 ? -10.790 -9.858 28.013 1.00 85.44 153 ALA A C 1
ATOM 1204 O O . ALA A 1 153 ? -11.304 -9.862 29.132 1.00 85.44 153 ALA A O 1
ATOM 1205 N N . ALA A 1 154 ? -10.733 -8.741 27.282 1.00 89.81 154 ALA A N 1
ATOM 1206 C CA . ALA A 1 154 ? -11.280 -7.468 27.735 1.00 89.81 154 ALA A CA 1
ATOM 1207 C C . ALA A 1 154 ? -12.772 -7.357 27.395 1.00 89.81 154 ALA A C 1
ATOM 1209 O O . ALA A 1 154 ? -13.178 -7.629 26.271 1.00 89.81 154 ALA A O 1
ATOM 1210 N N . SER A 1 155 ? -13.575 -6.904 28.359 1.00 89.94 155 SER A N 1
ATOM 1211 C CA . SER A 1 155 ? -15.005 -6.648 28.183 1.00 89.94 155 SER A CA 1
ATOM 1212 C C . SER A 1 155 ? -15.392 -5.236 28.634 1.00 89.94 155 SER A C 1
ATOM 1214 O O . SER A 1 155 ? -14.650 -4.554 29.355 1.00 89.94 155 SER A O 1
ATOM 1216 N N . GLY A 1 156 ? -16.577 -4.801 28.198 1.00 94.69 156 GLY A N 1
ATOM 1217 C CA . GLY A 1 156 ? -17.146 -3.494 28.512 1.00 94.69 156 GLY A CA 1
ATOM 1218 C C . GLY A 1 156 ? -16.440 -2.329 27.815 1.00 94.69 156 GLY A C 1
ATOM 1219 O O . GLY A 1 156 ? -15.623 -2.504 26.913 1.00 94.69 156 GLY A O 1
ATOM 1220 N N . SER A 1 157 ? -16.751 -1.116 28.270 1.00 97.19 157 SER A N 1
ATOM 1221 C CA . SER A 1 157 ? -16.226 0.127 27.698 1.00 97.19 157 SER A CA 1
ATOM 1222 C C . SER A 1 157 ? -15.430 0.960 28.698 1.00 97.19 157 SER A C 1
ATOM 1224 O O . SER A 1 157 ? -15.677 0.936 29.907 1.00 97.19 157 SER A O 1
ATOM 1226 N N . VAL A 1 158 ? -14.481 1.734 28.180 1.00 97.38 158 VAL A N 1
ATOM 1227 C CA . VAL A 1 158 ? -13.760 2.785 28.898 1.00 97.38 158 VAL A CA 1
ATOM 1228 C C . VAL A 1 158 ? -14.403 4.137 28.599 1.00 97.38 158 VAL A C 1
ATOM 1230 O O . VAL A 1 158 ? -14.874 4.385 27.490 1.00 97.38 158 VAL A O 1
ATOM 1233 N N . ARG A 1 159 ? -14.455 5.024 29.597 1.00 97.94 159 ARG A N 1
ATOM 1234 C CA . ARG A 1 159 ? -14.893 6.408 29.392 1.00 97.94 159 ARG A CA 1
ATOM 1235 C C . ARG A 1 159 ? -13.703 7.249 28.942 1.00 97.94 159 ARG A C 1
ATOM 1237 O O . ARG A 1 159 ? -12.709 7.321 29.656 1.00 97.94 159 ARG A O 1
ATOM 1244 N N . VAL A 1 160 ? -13.854 7.942 27.820 1.00 97.88 160 VAL A N 1
ATOM 1245 C CA . VAL A 1 160 ? -12.953 9.013 27.394 1.00 97.88 160 VAL A CA 1
ATOM 1246 C C . VAL A 1 160 ? -13.541 10.327 27.897 1.00 97.88 160 VAL A C 1
ATOM 1248 O O . VAL A 1 160 ? -14.700 10.647 27.629 1.00 97.88 160 VAL A O 1
ATOM 1251 N N . GLY A 1 161 ? -12.762 11.054 28.701 1.00 97.81 161 GLY A N 1
ATOM 1252 C CA . GLY A 1 161 ? -13.237 12.195 29.488 1.00 97.81 161 GLY A CA 1
ATOM 1253 C C . GLY A 1 161 ? -13.728 13.399 28.682 1.00 97.81 161 GLY A C 1
ATOM 1254 O O . GLY A 1 161 ? -14.395 14.249 29.264 1.00 97.81 161 GLY A O 1
ATOM 1255 N N . GLY A 1 162 ? -13.453 13.442 27.377 1.00 96.94 162 GLY A N 1
ATOM 1256 C CA . GLY A 1 162 ? -13.616 14.634 26.550 1.00 96.94 162 GLY A CA 1
ATOM 1257 C C . GLY A 1 162 ? -12.528 15.673 26.829 1.00 96.94 162 GLY A C 1
ATOM 1258 O O . GLY A 1 162 ? -11.642 15.452 27.656 1.00 96.94 162 GLY A O 1
ATOM 1259 N N . GLY A 1 163 ? -12.617 16.804 26.138 1.00 98.12 163 GLY A N 1
ATOM 1260 C CA . GLY A 1 163 ? -11.646 17.893 26.206 1.00 98.12 163 GLY A CA 1
ATOM 1261 C C . GLY A 1 163 ? -10.913 18.107 24.886 1.00 98.12 163 GLY A C 1
ATOM 1262 O O . GLY A 1 163 ? -11.194 17.440 23.887 1.00 98.12 163 GLY A O 1
ATOM 1263 N N . SER A 1 164 ? -9.991 19.063 24.915 1.00 98.06 164 SER A N 1
ATOM 1264 C CA . SER A 1 164 ? -9.140 19.394 23.777 1.00 98.06 164 SER A CA 1
ATOM 1265 C C . SER A 1 164 ? -7.962 18.433 23.698 1.00 98.06 164 SER A C 1
ATOM 1267 O O . SER A 1 164 ? -7.328 18.142 24.716 1.00 98.06 164 SER A O 1
ATOM 1269 N N . PHE A 1 165 ? -7.654 17.953 22.499 1.00 96.94 165 PHE A N 1
ATOM 1270 C CA . PHE A 1 165 ? -6.456 17.165 22.228 1.00 96.94 165 PHE A CA 1
ATOM 1271 C C . PHE A 1 165 ? -5.927 17.456 20.824 1.00 96.94 165 PHE A C 1
ATOM 1273 O O . PHE A 1 165 ? -6.640 17.991 19.976 1.00 96.94 165 PHE A O 1
ATOM 1280 N N . THR A 1 166 ? -4.675 17.083 20.575 1.00 97.31 166 THR A N 1
ATOM 1281 C CA . THR A 1 166 ? -4.047 17.212 19.259 1.00 97.31 166 THR A CA 1
ATOM 1282 C C . THR A 1 166 ? -4.330 15.967 18.415 1.00 97.31 166 THR A C 1
ATOM 1284 O O . THR A 1 166 ? -3.913 14.866 18.778 1.00 97.31 166 THR A O 1
ATOM 1287 N N . LEU A 1 167 ? -5.033 16.149 17.296 1.00 96.81 167 LEU A N 1
ATOM 1288 C CA . LEU A 1 167 ? -5.273 15.137 16.269 1.00 96.81 167 LEU A CA 1
ATOM 1289 C C . LEU A 1 167 ? -4.278 15.313 15.118 1.00 96.81 167 LEU A C 1
ATOM 1291 O O . LEU A 1 167 ? -3.997 16.439 14.715 1.00 96.81 167 LEU A O 1
ATOM 1295 N N . GLY A 1 168 ? -3.811 14.199 14.558 1.00 95.12 168 GLY A N 1
ATOM 1296 C CA . GLY A 1 168 ? -2.830 14.180 13.475 1.00 95.12 168 GLY A CA 1
ATOM 1297 C C . GLY A 1 168 ? -1.400 14.005 13.982 1.00 95.12 168 GLY A C 1
ATOM 1298 O O . GLY A 1 168 ? -1.121 14.092 15.180 1.00 95.12 168 GLY A O 1
ATOM 1299 N N . GLY A 1 169 ? -0.500 13.704 13.055 1.00 86.81 169 GLY A N 1
ATOM 1300 C CA . GLY A 1 169 ? 0.907 13.442 13.315 1.00 86.81 169 GLY A CA 1
ATOM 1301 C C . GLY A 1 169 ? 1.828 14.498 12.715 1.00 86.81 169 GLY A C 1
ATOM 1302 O O . GLY A 1 169 ? 1.415 15.432 12.027 1.00 86.81 169 GLY A O 1
ATOM 1303 N N . ALA A 1 170 ? 3.114 14.317 12.983 1.00 78.75 170 ALA A N 1
ATOM 1304 C CA . ALA A 1 170 ? 4.199 14.939 12.247 1.00 78.75 170 ALA A CA 1
ATOM 1305 C C . ALA A 1 170 ? 5.313 13.901 12.118 1.00 78.75 170 ALA A C 1
ATOM 1307 O O . ALA A 1 170 ? 5.630 13.202 13.082 1.00 78.75 170 ALA A O 1
ATOM 1308 N N . GLY A 1 171 ? 5.920 13.792 10.942 1.00 86.62 171 GLY A N 1
ATOM 1309 C CA . GLY A 1 171 ? 7.048 12.894 10.749 1.00 86.62 171 GLY A CA 1
ATOM 1310 C C . GLY A 1 171 ? 7.174 12.390 9.325 1.00 86.62 171 GLY A C 1
ATOM 1311 O O . GLY A 1 171 ? 6.242 12.443 8.534 1.00 86.62 171 GLY A O 1
ATOM 1312 N N . VAL A 1 172 ? 8.357 11.858 9.029 1.00 90.19 172 VAL A N 1
ATOM 1313 C CA . VAL A 1 172 ? 8.735 11.356 7.700 1.00 90.19 172 VAL A CA 1
ATOM 1314 C C . VAL A 1 172 ? 7.838 10.205 7.223 1.00 90.19 172 VAL A C 1
ATOM 1316 O O . VAL A 1 172 ? 7.691 10.009 6.025 1.00 90.19 172 VAL A O 1
ATOM 1319 N N . TRP A 1 173 ? 7.234 9.459 8.152 1.00 91.75 173 TRP A N 1
ATOM 1320 C CA . TRP A 1 173 ? 6.387 8.301 7.856 1.00 91.75 173 TRP A CA 1
ATOM 1321 C C . TRP A 1 173 ? 4.886 8.604 7.833 1.00 91.75 173 TRP A C 1
ATOM 1323 O O . TRP A 1 173 ? 4.120 7.717 7.483 1.00 91.75 173 TRP A O 1
ATOM 1333 N N . SER A 1 174 ? 4.453 9.814 8.188 1.00 92.50 174 SER A N 1
ATOM 1334 C CA . SER A 1 174 ? 3.029 10.161 8.143 1.00 92.50 174 SER A CA 1
ATOM 1335 C C . SER A 1 174 ? 2.607 10.506 6.721 1.00 92.50 174 SER A C 1
ATOM 1337 O O . SER A 1 174 ? 3.270 11.314 6.064 1.00 92.50 174 SER A O 1
ATOM 1339 N N . TYR A 1 175 ? 1.477 9.958 6.269 1.00 93.44 175 TYR A N 1
ATOM 1340 C CA . TYR A 1 175 ? 0.846 10.417 5.034 1.00 93.44 175 TYR A CA 1
ATOM 1341 C C . TYR A 1 175 ? 0.405 11.881 5.138 1.00 93.44 175 TYR A C 1
ATOM 1343 O O . TYR A 1 175 ? 0.296 12.455 6.224 1.00 93.44 175 TYR A O 1
ATOM 1351 N N . ASP A 1 176 ? 0.137 12.490 3.987 1.00 94.25 176 ASP A N 1
ATOM 1352 C CA . ASP A 1 176 ? -0.384 13.854 3.894 1.00 94.25 176 ASP A CA 1
ATOM 1353 C C . ASP A 1 176 ? -1.711 14.024 4.654 1.00 94.25 176 ASP A C 1
ATOM 1355 O O . ASP A 1 176 ? -1.890 15.007 5.366 1.00 94.25 176 ASP A O 1
ATOM 1359 N N . ASN A 1 177 ? -2.598 13.030 4.582 1.00 95.25 177 ASN A N 1
ATOM 1360 C CA . ASN A 1 177 ? -3.897 13.015 5.257 1.00 95.25 177 ASN A CA 1
ATOM 1361 C C . ASN A 1 177 ? -3.818 12.881 6.790 1.00 95.25 177 ASN A C 1
ATOM 1363 O O . ASN A 1 177 ? -4.815 13.107 7.476 1.00 95.25 177 ASN A O 1
ATOM 1367 N N . GLU A 1 178 ? -2.646 12.553 7.337 1.00 96.00 178 GLU A N 1
ATOM 1368 C CA . GLU A 1 178 ? -2.396 12.527 8.780 1.00 96.00 178 GLU A CA 1
ATOM 1369 C C . GLU A 1 178 ? -1.905 13.887 9.303 1.00 96.00 178 GLU A C 1
ATOM 1371 O O . GLU A 1 178 ? -1.709 14.052 10.510 1.00 96.00 178 GLU A O 1
ATOM 1376 N N . GLN A 1 179 ? -1.680 14.854 8.406 1.00 93.25 179 GLN A N 1
ATOM 1377 C CA . GLN A 1 179 ? -1.063 16.146 8.685 1.00 93.25 179 GLN A CA 1
ATOM 1378 C C . GLN A 1 179 ? -1.978 17.315 8.259 1.00 93.25 179 GLN A C 1
ATOM 1380 O O . GLN A 1 179 ? -2.808 17.175 7.363 1.00 93.25 179 GLN A O 1
ATOM 1385 N N . PRO A 1 180 ? -1.813 18.511 8.852 1.00 94.75 180 PRO A N 1
ATOM 1386 C CA . PRO A 1 180 ? -1.003 18.799 10.030 1.00 94.75 180 PRO A CA 1
ATOM 1387 C C . PRO A 1 180 ? -1.717 18.420 11.336 1.00 94.75 180 PRO A C 1
ATOM 1389 O O . PRO A 1 180 ? -2.946 18.324 11.411 1.00 94.75 180 PRO A O 1
ATOM 1392 N N . ALA A 1 181 ? -0.923 18.298 12.399 1.00 96.31 181 ALA A N 1
ATOM 1393 C CA . ALA A 1 181 ? -1.434 18.227 13.758 1.00 96.31 181 ALA A CA 1
ATOM 1394 C C . ALA A 1 181 ? -2.258 19.485 14.105 1.00 96.31 181 ALA A C 1
ATOM 1396 O O . ALA A 1 181 ? -1.801 20.612 13.904 1.00 96.31 181 ALA A O 1
ATOM 1397 N N . HIS A 1 182 ? -3.465 19.301 14.639 1.00 95.88 182 HIS A N 1
ATOM 1398 C CA . HIS A 1 182 ? -4.368 20.392 15.018 1.00 95.88 182 HIS A CA 1
ATOM 1399 C C . HIS A 1 182 ? -5.210 20.028 16.244 1.00 95.88 182 HIS A C 1
ATOM 1401 O O . HIS A 1 182 ? -5.405 18.856 16.560 1.00 95.88 182 HIS A O 1
ATOM 1407 N N . ASN A 1 183 ? -5.708 21.038 16.960 1.00 97.88 183 ASN A N 1
ATOM 1408 C CA . ASN A 1 183 ? -6.526 20.813 18.148 1.00 97.88 183 ASN A CA 1
ATOM 1409 C C . ASN A 1 183 ? -7.977 20.506 17.773 1.00 97.88 183 ASN A C 1
ATOM 1411 O O . ASN A 1 183 ? -8.575 21.202 16.952 1.00 97.88 183 ASN A O 1
ATOM 1415 N N . VAL A 1 184 ? -8.539 19.486 18.418 1.00 98.19 184 VAL A N 1
ATOM 1416 C CA . VAL A 1 184 ? -9.937 19.073 18.292 1.00 98.19 184 VAL A CA 1
ATOM 1417 C C . VAL A 1 184 ? -10.546 18.966 19.685 1.00 98.19 184 VAL A C 1
ATOM 1419 O O . VAL A 1 184 ? -9.963 18.356 20.582 1.00 98.19 184 VAL A O 1
ATOM 1422 N N . ASP A 1 185 ? -11.747 19.517 19.851 1.00 98.44 185 ASP A N 1
ATOM 1423 C CA . ASP A 1 185 ? 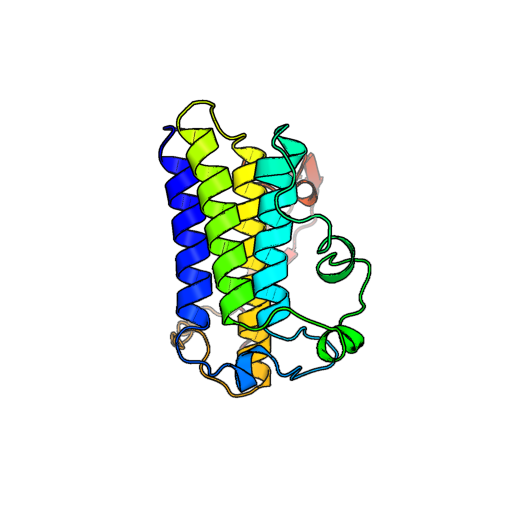-12.525 19.395 21.081 1.00 98.44 185 ASP A CA 1
ATOM 1424 C C . ASP A 1 185 ? -13.554 18.272 20.948 1.00 98.44 185 ASP A C 1
ATOM 1426 O O . ASP A 1 185 ? -14.444 18.312 20.094 1.00 98.44 185 ASP A O 1
ATOM 1430 N N . LEU A 1 186 ? -13.467 17.271 21.825 1.00 98.19 186 LEU A N 1
ATOM 1431 C CA . LEU A 1 186 ? -14.427 16.170 21.870 1.00 98.19 186 LEU A CA 1
ATOM 1432 C C . LEU A 1 186 ? -15.270 16.219 23.139 1.00 98.19 186 LEU A C 1
ATOM 1434 O O . LEU A 1 186 ? -14.776 16.416 24.252 1.00 98.19 186 LEU A O 1
ATOM 1438 N N . ARG A 1 187 ? -16.571 15.960 22.980 1.00 98.44 187 ARG A N 1
ATOM 1439 C CA . ARG A 1 187 ? -17.451 15.670 24.117 1.00 98.44 187 ARG A CA 1
ATOM 1440 C C . ARG A 1 187 ? -17.068 14.319 24.738 1.00 98.44 187 ARG A C 1
ATOM 1442 O O . ARG A 1 187 ? -16.565 13.454 24.023 1.00 98.44 187 ARG A O 1
ATOM 1449 N N . PRO A 1 188 ? -17.329 14.101 26.039 1.00 98.50 188 PRO A N 1
ATOM 1450 C CA . PRO A 1 188 ? -17.082 12.806 26.662 1.00 98.50 188 PRO A CA 1
ATOM 1451 C C . PRO A 1 188 ? -17.852 11.686 25.951 1.00 98.50 188 PRO A C 1
ATOM 1453 O O . PRO A 1 188 ? -19.028 11.853 25.624 1.00 98.50 188 PRO A O 1
ATOM 1456 N N . PHE A 1 189 ? -17.215 10.532 25.769 1.00 98.19 189 PHE A N 1
ATOM 1457 C CA . PHE A 1 189 ? -17.820 9.352 25.146 1.00 98.19 189 PHE A CA 1
ATOM 1458 C C . PHE A 1 189 ? -17.311 8.061 25.797 1.00 98.19 189 PHE A C 1
ATOM 1460 O O . PHE A 1 189 ? -16.474 8.083 26.705 1.00 98.19 189 PHE A O 1
ATOM 1467 N N . ARG A 1 190 ? -17.856 6.921 25.370 1.00 98.25 190 ARG A N 1
ATOM 1468 C CA . ARG A 1 190 ? -17.388 5.593 25.776 1.00 98.25 190 ARG A CA 1
ATOM 1469 C C . ARG A 1 190 ? -16.869 4.847 24.553 1.00 98.25 190 ARG A C 1
ATOM 1471 O O . ARG A 1 190 ? -17.477 4.943 23.494 1.00 98.25 190 ARG A O 1
ATOM 1478 N N . LEU A 1 191 ? -15.769 4.124 24.721 1.00 97.69 191 LEU A N 1
ATOM 1479 C CA . LEU A 1 191 ? -15.168 3.271 23.699 1.00 97.69 191 LEU A CA 1
ATOM 1480 C C . LEU A 1 191 ? -15.081 1.850 24.244 1.00 97.69 191 LEU A C 1
ATOM 1482 O O . LEU A 1 191 ? -14.677 1.664 25.395 1.00 97.69 191 LEU A O 1
ATOM 1486 N N . ASP A 1 192 ? -15.463 0.858 23.450 1.00 96.38 192 ASP A N 1
ATOM 1487 C CA . ASP A 1 192 ? -15.315 -0.536 23.854 1.00 96.38 192 ASP A CA 1
ATOM 1488 C C . ASP A 1 192 ? -13.838 -0.902 24.001 1.00 96.38 192 ASP A C 1
ATOM 1490 O O . ASP A 1 192 ? -12.975 -0.464 23.240 1.00 96.38 192 ASP A O 1
ATOM 1494 N N . ARG A 1 193 ? -13.527 -1.683 25.039 1.00 94.94 193 ARG A N 1
ATOM 1495 C CA . ARG A 1 193 ? -12.145 -2.073 25.362 1.00 94.94 193 ARG A CA 1
ATOM 1496 C C . ARG A 1 193 ? -11.599 -3.155 24.432 1.00 94.94 193 ARG A C 1
ATOM 1498 O O . ARG A 1 193 ? -10.407 -3.449 24.485 1.00 94.94 193 ARG A O 1
ATOM 1505 N N . ALA A 1 194 ? -12.470 -3.760 23.638 1.00 92.81 194 ALA A N 1
ATOM 1506 C CA . ALA A 1 194 ? -12.162 -4.804 22.685 1.00 92.81 194 ALA A CA 1
ATOM 1507 C C . ALA A 1 194 ? -12.996 -4.619 21.416 1.00 92.81 194 ALA A C 1
ATOM 1509 O O . ALA A 1 194 ? -14.057 -3.998 21.449 1.00 92.81 194 ALA A O 1
ATOM 1510 N N . LEU A 1 195 ? -12.512 -5.186 20.310 1.00 90.88 195 LEU A N 1
ATOM 1511 C CA . LEU A 1 195 ? -13.297 -5.325 19.086 1.00 90.88 195 LEU A CA 1
ATOM 1512 C C . LEU A 1 195 ? -14.474 -6.283 19.321 1.00 90.88 195 LEU A C 1
ATOM 1514 O O . LEU A 1 195 ? -14.393 -7.183 20.158 1.00 90.88 195 LEU A O 1
ATOM 1518 N N . VAL A 1 196 ? -15.546 -6.108 18.549 1.00 90.12 196 VAL A N 1
ATOM 1519 C CA . VAL A 1 196 ? -16.693 -7.026 18.539 1.00 90.12 196 VAL A CA 1
ATOM 1520 C C . VAL A 1 196 ? -16.238 -8.424 18.101 1.00 90.12 196 VAL A C 1
ATOM 1522 O O . VAL A 1 196 ? -15.461 -8.562 17.155 1.00 90.12 196 VAL A O 1
ATOM 1525 N N . THR A 1 197 ? -16.718 -9.458 18.793 1.00 88.81 197 THR A N 1
ATOM 1526 C CA . THR A 1 197 ? -16.420 -10.868 18.504 1.00 88.81 197 THR A CA 1
ATOM 1527 C C . THR A 1 197 ? -17.496 -11.515 17.627 1.00 88.81 197 THR A C 1
ATOM 1529 O O . THR A 1 197 ? -18.608 -11.011 17.536 1.00 88.81 197 THR A O 1
ATOM 1532 N N . ASN A 1 198 ? -17.175 -12.650 16.992 1.00 87.62 198 ASN A N 1
ATOM 1533 C CA . ASN A 1 198 ? -18.140 -13.417 16.186 1.00 87.62 198 ASN A CA 1
ATOM 1534 C C . ASN A 1 198 ? -19.228 -14.119 17.020 1.00 87.62 198 ASN A C 1
ATOM 1536 O O . ASN A 1 198 ? -20.298 -14.405 16.487 1.00 87.62 198 ASN A O 1
ATOM 1540 N N . GLY A 1 199 ? -18.901 -14.494 18.264 1.00 80.69 199 GLY A N 1
ATOM 1541 C CA . GLY A 1 199 ? -19.796 -15.182 19.202 1.00 80.69 199 GLY A CA 1
ATOM 1542 C C . GLY A 1 199 ? -20.582 -14.229 20.084 1.00 80.69 199 GLY A C 1
ATOM 1543 O O . GLY A 1 199 ? -20.164 -13.051 20.176 1.00 80.69 199 GLY A O 1
#

Foldseek 3Di:
DPLVPLLVLQVVLVVLLCVFCVPDDLCQQLDDLDLQAARVLLLLLLLLVLLCVQQAVVVPHDRPDPVCCQLNPPPRDRSNCNSVDPGDRNVVSVVSSVVSSCNNVVVSVPDRTDLLSSLVSSVSSVVSLVSVLVSCVSVVHDGPDDDPPDDDPFFDKDKDQWAKDWFADDDSNGDPVRDDIDIDTDHIDIDTPDDDDPD

Radius of gyration: 20.36 Å; chains: 1; bounding box: 46×42×52 Å